Protein AF-A0A7S2KIL5-F1 (afdb_monomer_lite)

pLDDT: mean 72.53, std 21.35, range [22.52, 96.12]

Structure (mmCIF, N/CA/C/O backbone):
data_AF-A0A7S2KIL5-F1
#
_entry.id   AF-A0A7S2KIL5-F1
#
loop_
_atom_site.group_PDB
_atom_site.id
_atom_site.type_symbol
_atom_site.label_atom_id
_atom_site.label_alt_id
_atom_site.label_comp_id
_atom_site.label_asym_id
_atom_site.label_entity_id
_atom_site.label_seq_id
_atom_site.pdbx_PDB_ins_code
_atom_site.Cartn_x
_atom_site.Cartn_y
_atom_site.Cartn_z
_atom_site.occupancy
_atom_site.B_iso_or_equiv
_atom_site.auth_seq_id
_atom_site.auth_comp_id
_atom_site.auth_asym_id
_atom_site.auth_atom_id
_atom_site.pdbx_PDB_model_num
ATOM 1 N N . GLY A 1 1 ? -21.775 -16.750 3.863 1.00 77.31 1 GLY A N 1
ATOM 2 C CA . GLY A 1 1 ? -21.151 -15.428 3.680 1.00 77.31 1 GLY A CA 1
ATOM 3 C C . GLY A 1 1 ? -19.777 -15.649 3.108 1.00 77.31 1 GLY A C 1
ATOM 4 O O . GLY A 1 1 ? -19.214 -16.708 3.345 1.00 77.31 1 GLY A O 1
ATOM 5 N N . GLU A 1 2 ? -19.259 -14.685 2.367 1.00 80.88 2 GLU A N 1
ATOM 6 C CA . GLU A 1 2 ? -17.944 -14.742 1.724 1.00 80.88 2 GLU A CA 1
ATOM 7 C C . GLU A 1 2 ? -17.084 -13.581 2.212 1.00 80.88 2 GLU A C 1
ATOM 9 O O . GLU A 1 2 ? -17.612 -12.540 2.608 1.00 80.88 2 GLU A O 1
ATOM 14 N N . LEU A 1 3 ? -15.767 -13.762 2.200 1.00 81.12 3 LEU A N 1
ATOM 15 C CA . LEU A 1 3 ? -14.812 -12.762 2.651 1.00 81.12 3 LEU A CA 1
ATOM 16 C C . LEU A 1 3 ? -13.650 -12.741 1.657 1.00 81.12 3 LEU A C 1
ATOM 18 O O . LEU A 1 3 ? -12.989 -13.750 1.435 1.00 81.12 3 LEU A O 1
ATOM 22 N N . THR A 1 4 ? -13.449 -11.596 1.011 1.00 78.75 4 THR A N 1
ATOM 23 C CA . THR A 1 4 ? -12.319 -11.364 0.110 1.00 78.75 4 THR A CA 1
ATOM 24 C C . THR A 1 4 ? -11.226 -10.677 0.905 1.00 78.75 4 THR A C 1
ATOM 26 O O . THR A 1 4 ? -11.399 -9.538 1.346 1.00 78.75 4 THR A O 1
ATOM 29 N N . VAL A 1 5 ? -10.109 -11.375 1.085 1.00 72.06 5 VAL A N 1
ATOM 30 C CA . VAL A 1 5 ? -8.919 -10.854 1.756 1.00 72.06 5 VAL A CA 1
ATOM 31 C C . VAL A 1 5 ? -7.848 -10.566 0.718 1.00 72.06 5 VAL A C 1
ATOM 33 O O . VAL A 1 5 ? -7.631 -11.355 -0.200 1.00 72.06 5 VAL A O 1
ATOM 36 N N . CYS A 1 6 ? -7.138 -9.459 0.889 1.00 67.75 6 CYS A N 1
ATOM 37 C CA . CYS A 1 6 ? -5.868 -9.244 0.227 1.00 67.75 6 CYS A CA 1
ATOM 38 C C . CYS A 1 6 ? -4.772 -9.029 1.272 1.00 67.75 6 CYS A C 1
ATOM 40 O O . CYS A 1 6 ? -4.729 -7.991 1.934 1.00 67.75 6 CYS A O 1
ATOM 42 N N . ASN A 1 7 ? -3.884 -10.018 1.407 1.00 72.25 7 ASN A N 1
ATOM 43 C CA . ASN A 1 7 ? -2.927 -10.140 2.509 1.00 72.25 7 ASN A CA 1
ATOM 44 C C . ASN A 1 7 ? -3.640 -10.165 3.869 1.00 72.25 7 ASN A C 1
ATOM 46 O O . ASN A 1 7 ? -4.258 -11.164 4.208 1.00 72.25 7 ASN A O 1
ATOM 50 N N . GLU A 1 8 ? -3.596 -9.061 4.610 1.00 74.62 8 GLU A N 1
ATOM 51 C CA . GLU A 1 8 ? -4.269 -8.907 5.903 1.00 74.62 8 GLU A CA 1
ATOM 52 C C . GLU A 1 8 ? -5.475 -7.960 5.821 1.00 74.62 8 GLU A C 1
ATOM 54 O O . GLU A 1 8 ? -6.121 -7.691 6.825 1.00 74.62 8 GLU A O 1
ATOM 59 N N . ALA A 1 9 ? -5.789 -7.412 4.644 1.00 72.06 9 ALA A N 1
ATOM 60 C CA . ALA A 1 9 ? -6.879 -6.456 4.471 1.00 72.06 9 ALA A CA 1
ATOM 61 C C . ALA A 1 9 ? -8.155 -7.154 4.001 1.00 72.06 9 ALA A C 1
ATOM 63 O O . ALA A 1 9 ? -8.153 -7.844 2.979 1.00 72.06 9 ALA A O 1
ATOM 64 N N . ILE A 1 10 ? -9.268 -6.915 4.690 1.00 75.00 10 ILE A N 1
ATOM 65 C CA . ILE A 1 10 ? -10.577 -7.423 4.274 1.00 75.00 10 ILE A CA 1
ATOM 66 C C . ILE A 1 10 ? -11.177 -6.437 3.277 1.00 75.00 10 ILE A C 1
ATOM 68 O O . ILE A 1 10 ? -11.685 -5.380 3.645 1.00 75.00 10 ILE A O 1
ATOM 72 N N . VAL A 1 11 ? -11.107 -6.774 1.992 1.00 76.44 11 VAL A N 1
ATOM 73 C CA . VAL A 1 11 ? -11.509 -5.876 0.899 1.00 76.44 11 VAL A CA 1
ATOM 74 C C . VAL A 1 11 ? -13.023 -5.884 0.693 1.00 76.44 11 VAL A C 1
ATOM 76 O O . VAL A 1 11 ? -13.610 -4.873 0.315 1.00 76.44 11 VAL A O 1
ATOM 79 N N . GLN A 1 12 ? -13.662 -7.025 0.954 1.00 75.56 12 GLN A N 1
ATOM 80 C CA . GLN A 1 12 ? -15.104 -7.201 0.821 1.00 75.56 12 GLN A CA 1
ATOM 81 C C . GLN A 1 12 ? -15.583 -8.339 1.724 1.00 75.56 12 GLN A C 1
ATOM 83 O O . GLN A 1 12 ? -14.891 -9.341 1.890 1.00 75.56 1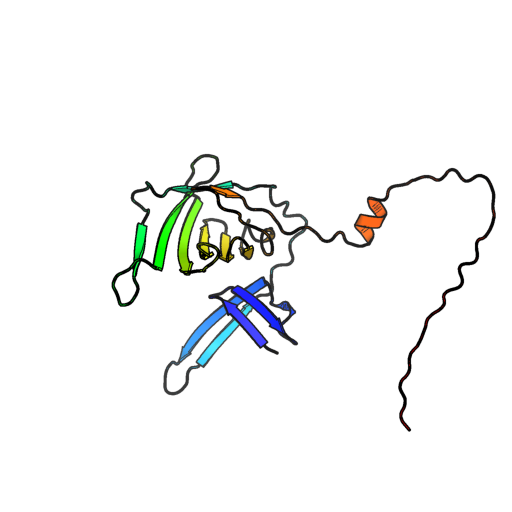2 GLN A O 1
ATOM 88 N N . GLY A 1 13 ? -16.793 -8.209 2.267 1.00 74.06 13 GLY A N 1
ATOM 89 C CA . GLY A 1 13 ? -17.489 -9.276 2.980 1.00 74.06 13 GLY A CA 1
ATOM 90 C C . GLY A 1 13 ? -18.962 -9.335 2.580 1.00 74.06 13 GLY A C 1
ATOM 91 O O . GLY A 1 13 ? -19.563 -8.306 2.273 1.00 74.06 13 GLY A O 1
ATOM 92 N N . THR A 1 14 ? -19.559 -10.525 2.583 1.00 77.00 14 THR A N 1
ATOM 93 C CA . THR A 1 14 ? -20.991 -10.736 2.318 1.00 77.00 14 THR A CA 1
ATOM 94 C C . THR A 1 14 ? -21.663 -11.499 3.461 1.00 77.00 14 THR A C 1
ATOM 96 O O . THR A 1 14 ? -21.043 -12.298 4.173 1.00 77.00 14 THR A O 1
ATOM 99 N N . GLY A 1 15 ? -22.962 -11.256 3.659 1.00 87.94 15 GLY A N 1
ATOM 100 C CA . GLY A 1 15 ? -23.727 -11.843 4.761 1.00 87.94 15 GLY A CA 1
ATOM 101 C C . GLY A 1 15 ? -23.141 -11.464 6.123 1.00 87.94 15 GLY A C 1
ATOM 102 O O . GLY A 1 15 ? -22.907 -10.291 6.396 1.00 87.94 15 GLY A O 1
ATOM 103 N N . VAL A 1 16 ? -22.855 -12.463 6.962 1.00 83.25 16 VAL A N 1
ATOM 104 C CA . VAL A 1 16 ? -22.293 -12.264 8.314 1.00 83.25 16 VAL A CA 1
ATOM 105 C C . VAL A 1 16 ? -20.930 -11.564 8.327 1.00 83.25 16 VAL A C 1
ATOM 107 O O . VAL A 1 16 ? -20.539 -11.012 9.352 1.00 83.25 16 VAL A O 1
ATOM 110 N N . TYR A 1 17 ? -20.212 -11.555 7.199 1.00 81.88 17 TYR A N 1
ATOM 111 C CA . TYR A 1 17 ? -18.885 -10.951 7.105 1.00 81.88 17 TYR A CA 1
ATOM 112 C C . TYR A 1 17 ? -18.892 -9.486 6.665 1.00 81.88 17 TYR A C 1
ATOM 114 O O . TYR A 1 17 ? -17.838 -8.858 6.615 1.00 81.88 17 TYR A O 1
ATOM 122 N N . LEU A 1 18 ? -20.065 -8.923 6.362 1.00 74.69 18 LEU A N 1
ATOM 123 C CA . LEU A 1 18 ? -20.189 -7.571 5.814 1.00 74.69 18 LEU A CA 1
ATOM 124 C C . LEU A 1 18 ? -19.609 -6.494 6.750 1.00 74.69 18 LEU A C 1
ATOM 126 O O . LEU A 1 18 ? -19.021 -5.526 6.278 1.00 74.69 18 LEU A O 1
ATOM 130 N N . ARG A 1 19 ? -19.695 -6.707 8.070 1.00 75.31 19 ARG A N 1
ATOM 131 C CA . ARG A 1 19 ? -19.150 -5.804 9.103 1.00 75.31 19 ARG A CA 1
ATOM 132 C C . ARG A 1 19 ? -17.622 -5.716 9.136 1.00 75.31 19 ARG A C 1
ATOM 134 O O . ARG A 1 19 ? -17.077 -4.751 9.651 1.00 75.31 19 ARG A O 1
ATOM 141 N N . TYR A 1 20 ? -16.931 -6.707 8.578 1.00 78.50 20 TYR A N 1
ATOM 142 C CA . TYR A 1 20 ? -15.471 -6.746 8.586 1.00 78.50 20 TYR A CA 1
ATOM 143 C C . TYR A 1 20 ? -14.846 -6.072 7.361 1.00 78.50 20 TYR A C 1
ATOM 145 O O . TYR A 1 20 ? -13.627 -5.954 7.298 1.00 78.50 20 TYR A O 1
ATOM 153 N N . ALA A 1 21 ? -15.644 -5.626 6.383 1.00 75.25 21 ALA A N 1
ATOM 154 C CA . ALA A 1 21 ? -15.126 -4.913 5.219 1.00 75.25 21 ALA A CA 1
ATOM 155 C C . ALA A 1 21 ? -14.358 -3.644 5.644 1.00 75.25 21 ALA A C 1
ATOM 157 O O . ALA A 1 21 ? -14.869 -2.811 6.392 1.00 75.25 21 ALA A O 1
ATOM 158 N N . GLY A 1 22 ? -13.121 -3.500 5.164 1.00 69.25 22 GLY A N 1
ATOM 159 C CA . GLY A 1 22 ? -12.183 -2.446 5.563 1.00 69.25 22 GLY A CA 1
ATOM 160 C C . GLY A 1 22 ? -11.441 -2.706 6.881 1.00 69.25 22 GLY A C 1
ATOM 161 O O . GLY A 1 22 ? -10.630 -1.871 7.277 1.00 69.25 22 GLY A O 1
ATOM 162 N N . GLY A 1 23 ? -11.722 -3.823 7.553 1.00 76.00 23 GLY A N 1
ATOM 163 C CA . GLY A 1 23 ? -11.001 -4.304 8.728 1.00 76.00 23 GLY A CA 1
ATOM 164 C C . GLY A 1 23 ? -9.795 -5.174 8.370 1.00 76.00 23 GLY A C 1
ATOM 165 O O . GLY A 1 23 ? -9.328 -5.179 7.224 1.00 76.00 23 GLY A O 1
ATOM 166 N N . SER A 1 24 ? -9.309 -5.933 9.354 1.00 78.56 24 SER A N 1
ATOM 167 C CA . SER A 1 24 ? -8.122 -6.776 9.212 1.00 78.56 24 SER A CA 1
ATOM 168 C C . SER A 1 24 ? -8.425 -8.267 9.379 1.00 78.56 24 SER A C 1
ATOM 170 O O . SER A 1 24 ? -9.321 -8.684 10.115 1.00 78.56 24 SER A O 1
ATOM 172 N N . PHE A 1 25 ? -7.661 -9.071 8.654 1.00 85.31 25 PHE A N 1
ATOM 173 C CA . PHE A 1 25 ? -7.637 -10.522 8.681 1.00 85.31 25 PHE A CA 1
ATOM 174 C C . PHE A 1 25 ? -6.244 -10.952 9.125 1.00 85.31 25 PHE A C 1
ATOM 176 O O . PHE A 1 25 ? -5.250 -10.558 8.516 1.00 85.31 25 PHE A O 1
ATOM 183 N N . ARG A 1 26 ? -6.165 -11.780 10.164 1.00 78.81 26 ARG A N 1
ATOM 184 C CA . ARG A 1 26 ? -4.921 -12.431 10.569 1.00 78.81 26 ARG A CA 1
ATOM 185 C C . ARG A 1 26 ? -5.134 -13.931 10.611 1.00 78.81 26 ARG A C 1
ATOM 187 O O . ARG A 1 26 ? -6.074 -14.408 11.243 1.00 78.81 26 ARG A O 1
ATOM 194 N N . GLU A 1 27 ? -4.227 -14.651 9.973 1.00 81.50 27 GLU A N 1
ATOM 195 C CA . GLU A 1 27 ? -4.190 -16.105 9.979 1.00 81.50 27 GLU A CA 1
ATOM 196 C C . GLU A 1 27 ? -2.977 -16.582 10.776 1.00 81.50 27 GLU A C 1
ATOM 198 O O . GLU A 1 27 ? -1.852 -16.143 10.538 1.00 81.50 27 GLU A O 1
ATOM 203 N N . ASN A 1 28 ? -3.211 -17.482 11.726 1.00 79.50 28 ASN A N 1
ATOM 204 C CA . 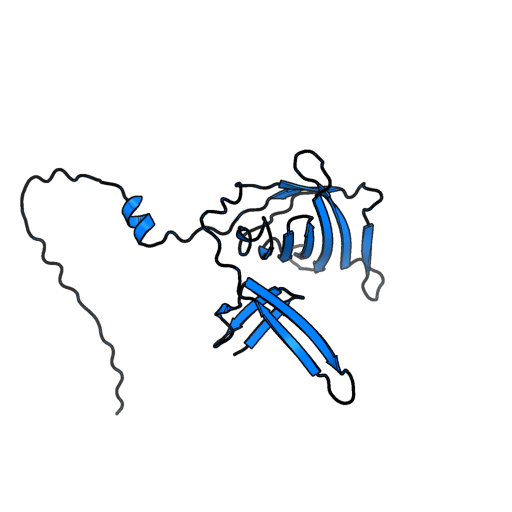ASN A 1 28 ? -2.164 -18.171 12.464 1.00 79.50 28 ASN A CA 1
ATOM 205 C C . ASN A 1 28 ? -2.257 -19.673 12.182 1.00 79.50 28 ASN A C 1
ATOM 207 O O . ASN A 1 28 ? -3.158 -20.355 12.671 1.00 79.50 28 ASN A O 1
ATOM 211 N N . VAL A 1 29 ? -1.339 -20.193 11.370 1.00 83.19 29 VAL A N 1
ATOM 212 C CA . VAL A 1 29 ? -1.342 -21.605 10.976 1.00 83.19 29 VAL A CA 1
ATOM 213 C C . VAL A 1 29 ? -0.828 -22.462 12.127 1.00 83.19 29 VAL A C 1
ATOM 215 O O . VAL A 1 29 ? 0.354 -22.453 12.454 1.00 83.19 29 VAL A O 1
ATOM 218 N N . THR A 1 30 ? -1.727 -23.234 12.729 1.00 82.38 30 THR A N 1
ATOM 219 C CA . THR A 1 30 ? -1.419 -24.105 13.872 1.00 82.38 30 THR A CA 1
ATOM 220 C C . THR A 1 30 ? -0.924 -25.490 13.463 1.00 82.38 30 THR A C 1
ATOM 222 O O . THR A 1 30 ? -0.138 -26.082 14.197 1.00 82.38 30 THR A O 1
ATOM 225 N N . HIS A 1 31 ? -1.356 -26.021 12.313 1.00 75.69 31 HIS A N 1
ATOM 226 C CA . HIS A 1 31 ? -0.946 -27.327 11.778 1.00 75.69 31 HIS A CA 1
ATOM 227 C C . HIS A 1 31 ? -0.976 -27.310 10.244 1.00 75.69 31 HIS A C 1
ATOM 229 O O . HIS A 1 31 ? -1.908 -26.782 9.642 1.00 75.69 31 HIS A O 1
ATOM 235 N N . LEU A 1 32 ? 0.026 -27.929 9.613 1.00 78.31 32 LEU A N 1
ATOM 236 C CA . LEU A 1 32 ? 0.143 -28.036 8.149 1.00 78.31 32 LEU A CA 1
ATOM 237 C C . LEU A 1 32 ? -0.140 -29.453 7.621 1.00 78.31 32 LEU A C 1
ATOM 239 O O . LEU A 1 32 ? -0.484 -29.611 6.452 1.00 78.31 32 LEU A O 1
ATOM 243 N N . HIS A 1 33 ? 0.002 -30.489 8.455 1.00 62.25 33 HIS A N 1
ATOM 244 C CA . HIS A 1 33 ? -0.150 -31.887 8.046 1.00 62.25 33 HIS A CA 1
ATOM 245 C C . HIS A 1 33 ? -0.694 -32.758 9.194 1.00 62.25 33 HIS A C 1
ATOM 247 O O . HIS A 1 33 ? -0.297 -32.547 10.339 1.00 62.25 33 HIS A O 1
ATOM 253 N N . PRO A 1 34 ? -1.579 -33.743 8.925 1.00 72.94 34 PRO A N 1
ATOM 254 C CA . PRO A 1 34 ? -2.204 -34.075 7.634 1.00 72.94 34 PRO A CA 1
ATOM 255 C C . PRO A 1 34 ? -3.348 -33.136 7.235 1.00 72.94 34 PRO A C 1
ATOM 257 O O . PRO A 1 34 ? -3.896 -33.260 6.143 1.00 72.94 34 PRO A O 1
ATOM 260 N N . LYS A 1 35 ? -3.721 -32.203 8.112 1.00 74.50 35 LYS A N 1
ATOM 261 C CA . LYS A 1 35 ? -4.770 -31.216 7.870 1.00 74.50 35 LYS A CA 1
ATOM 262 C C . LYS A 1 35 ? -4.206 -29.824 8.091 1.00 74.50 35 LYS A C 1
ATOM 264 O O . LYS A 1 35 ? -3.524 -29.593 9.086 1.00 74.50 35 LYS A O 1
ATOM 269 N N . TYR A 1 36 ? -4.527 -28.923 7.172 1.00 79.94 36 TYR A N 1
ATOM 270 C CA . TYR A 1 36 ? -4.314 -27.500 7.365 1.00 79.94 36 TYR A CA 1
ATOM 271 C C . TYR A 1 36 ? -5.301 -26.999 8.421 1.00 79.94 36 TYR A C 1
ATOM 273 O O . TYR A 1 36 ? -6.515 -27.080 8.219 1.00 79.94 36 TYR A O 1
ATOM 281 N N . VAL A 1 37 ? -4.787 -26.531 9.555 1.00 81.00 37 VAL A N 1
ATOM 282 C CA . VAL A 1 37 ? -5.583 -25.918 10.622 1.00 81.00 37 VAL A CA 1
ATOM 283 C C . VAL A 1 37 ? -4.980 -24.561 10.928 1.00 81.00 37 VAL A C 1
ATOM 285 O O . VAL A 1 37 ? -3.807 -24.468 11.297 1.00 81.00 37 VAL A O 1
ATOM 288 N N . ALA A 1 38 ? -5.789 -23.517 10.809 1.00 77.56 38 ALA A N 1
ATOM 289 C CA . ALA A 1 38 ? -5.396 -22.160 11.135 1.00 77.56 38 ALA A CA 1
ATOM 290 C C . ALA A 1 38 ? -6.447 -21.495 12.023 1.00 77.56 38 ALA A C 1
ATOM 292 O O . ALA A 1 38 ? -7.650 -21.708 11.859 1.00 77.56 38 ALA A O 1
ATOM 293 N N . GLU A 1 39 ? -5.973 -20.685 12.958 1.00 82.38 39 GLU A N 1
ATOM 294 C CA . GLU A 1 39 ? -6.800 -19.761 13.718 1.00 82.38 39 GLU A CA 1
ATOM 295 C C . GLU A 1 39 ? -6.946 -18.476 12.907 1.00 82.38 39 GLU A C 1
ATOM 297 O O . GLU A 1 39 ? -5.955 -17.877 12.482 1.00 82.38 39 GLU A O 1
ATOM 302 N N . ILE A 1 40 ? -8.192 -18.067 12.675 1.00 84.94 40 ILE A N 1
ATOM 303 C CA . ILE A 1 40 ? -8.511 -16.857 11.921 1.00 84.94 40 ILE A CA 1
ATOM 304 C C . ILE A 1 40 ? -9.053 -15.815 12.891 1.00 84.94 40 ILE A C 1
ATOM 306 O O . ILE A 1 40 ? -10.098 -16.016 13.512 1.00 84.94 40 ILE A O 1
ATOM 310 N N . THR A 1 41 ? -8.376 -14.674 12.955 1.00 85.31 41 THR A N 1
ATOM 311 C CA . THR A 1 41 ? -8.844 -13.492 13.678 1.00 85.31 41 THR A CA 1
ATOM 312 C C . THR A 1 41 ? -9.334 -12.462 12.671 1.00 85.31 41 THR A C 1
ATOM 314 O O . THR A 1 41 ? -8.581 -12.026 11.800 1.00 85.31 41 THR A O 1
ATOM 317 N N . LEU A 1 42 ? -10.602 -12.067 12.802 1.00 82.88 42 LEU A N 1
ATOM 318 C CA . LEU A 1 42 ? -11.205 -10.978 12.037 1.00 82.88 42 LEU A CA 1
ATOM 319 C C . LEU A 1 42 ? -11.380 -9.774 12.957 1.00 82.88 42 LEU A C 1
ATOM 321 O O . LEU A 1 42 ? -12.091 -9.861 13.961 1.00 82.88 42 LEU A O 1
ATOM 325 N N . GLN A 1 43 ? -10.767 -8.654 12.603 1.00 81.06 43 GLN A N 1
ATOM 326 C CA . GLN A 1 43 ? -10.958 -7.388 13.293 1.00 81.06 43 GLN A CA 1
ATOM 327 C C . GLN A 1 43 ? -11.847 -6.500 12.431 1.00 81.06 43 GLN A C 1
ATOM 329 O O . GLN A 1 43 ? -11.587 -6.319 11.240 1.00 81.06 43 GLN A O 1
ATOM 334 N N . GLU A 1 44 ? -12.915 -5.956 13.014 1.00 78.88 44 GLU A N 1
ATOM 335 C CA . GLU A 1 44 ? -13.704 -4.928 12.337 1.00 78.88 44 GLU A CA 1
ATOM 336 C C . GLU A 1 44 ? -12.832 -3.698 12.083 1.00 78.88 44 GLU A C 1
ATOM 338 O O . GLU A 1 44 ? -11.860 -3.443 12.801 1.00 78.88 44 GLU A O 1
ATOM 343 N N . LYS A 1 45 ? -13.177 -2.930 11.047 1.00 72.94 45 LYS A N 1
ATOM 344 C CA . LYS A 1 45 ? -12.596 -1.601 10.882 1.00 72.94 45 LYS A CA 1
ATOM 345 C C . LYS A 1 45 ? -12.869 -0.837 12.175 1.00 72.94 45 LYS A C 1
ATOM 347 O O . LYS A 1 45 ? -14.029 -0.754 12.578 1.00 72.94 45 LYS A O 1
ATOM 352 N N . GLU A 1 46 ? -11.833 -0.283 12.804 1.00 63.22 46 GLU A N 1
ATOM 353 C CA . GLU A 1 46 ? -12.063 0.588 13.953 1.00 63.22 46 GLU A CA 1
ATOM 354 C C . GLU A 1 46 ? -13.066 1.674 13.542 1.00 63.22 46 GLU A C 1
ATOM 356 O O . GLU A 1 46 ? -12.918 2.248 12.447 1.00 63.22 46 GLU A O 1
ATOM 361 N N . PRO A 1 47 ? -14.116 1.923 14.351 1.00 54.12 47 PRO A N 1
ATOM 362 C CA . PRO A 1 47 ? -15.013 3.026 14.084 1.00 54.12 47 PRO A CA 1
ATOM 363 C C . PRO A 1 47 ? -14.131 4.247 13.895 1.00 54.12 47 PRO A C 1
ATOM 365 O O . PRO A 1 47 ? -13.281 4.535 14.735 1.00 54.12 47 PRO A O 1
ATOM 368 N N . TYR A 1 48 ? -14.271 4.903 12.745 1.00 50.81 48 TYR A N 1
ATOM 369 C CA . TYR A 1 48 ? -13.567 6.148 12.511 1.00 50.81 48 TYR A CA 1
ATOM 370 C C . TYR A 1 48 ? -13.969 7.080 13.647 1.00 50.81 48 TYR A C 1
ATOM 372 O O . TYR A 1 48 ? -15.117 7.528 13.687 1.00 50.81 48 TYR A O 1
ATOM 380 N N . ASP A 1 49 ? -13.051 7.307 14.584 1.00 49.94 49 ASP A N 1
ATOM 381 C CA . ASP A 1 49 ? -13.261 8.309 15.603 1.00 49.94 49 ASP A CA 1
ATOM 382 C C . ASP A 1 49 ? -13.369 9.634 14.855 1.00 49.94 49 ASP A C 1
ATOM 384 O O . ASP A 1 49 ? -12.411 10.116 14.249 1.00 49.94 49 ASP A O 1
ATOM 388 N N . SER A 1 50 ? -14.570 10.202 14.832 1.00 46.44 50 SER A N 1
ATOM 389 C CA . SER A 1 50 ? -14.830 11.481 14.186 1.00 46.44 50 SER A CA 1
ATOM 390 C C . SER A 1 50 ? -14.001 12.620 14.783 1.00 46.44 50 SER A C 1
ATOM 392 O O . SER A 1 50 ? -13.920 13.669 14.138 1.00 46.44 50 SER A O 1
ATOM 394 N N . HIS A 1 51 ? -13.399 12.405 15.963 1.00 45.09 51 HIS A N 1
ATOM 395 C CA . HIS A 1 51 ? -12.445 13.293 16.625 1.00 45.09 51 HIS A CA 1
ATOM 396 C C . HIS A 1 51 ? -10.997 13.123 16.141 1.00 45.09 51 HIS A C 1
ATOM 398 O O . HIS A 1 51 ? -10.191 14.029 16.348 1.00 45.09 51 HIS A O 1
ATOM 404 N N . LEU A 1 52 ? -10.657 12.032 15.441 1.00 50.44 52 LEU A N 1
ATOM 405 C CA . LEU A 1 52 ? -9.435 11.963 14.639 1.00 50.44 52 LEU A CA 1
ATOM 406 C C . LEU A 1 52 ? -9.655 12.809 13.379 1.00 50.44 52 LEU A C 1
ATOM 408 O O . LEU A 1 52 ? -10.043 12.327 12.304 1.00 50.44 52 LEU A O 1
ATOM 412 N N . GLU A 1 53 ? -9.435 14.114 13.519 1.00 54.53 53 GLU A N 1
ATOM 413 C CA . GLU A 1 53 ? -9.192 14.987 12.378 1.00 54.53 53 GLU A CA 1
ATOM 414 C C . GLU A 1 53 ? -7.949 14.462 11.659 1.00 54.53 53 GLU A C 1
ATOM 416 O O . GLU A 1 53 ? -6.819 14.704 12.076 1.00 54.53 53 GLU A O 1
ATOM 421 N N . ASN A 1 54 ? -8.139 13.705 10.575 1.00 58.78 54 ASN A N 1
ATOM 422 C CA . ASN A 1 54 ? -7.015 13.455 9.685 1.00 58.78 54 ASN A CA 1
ATOM 423 C C . ASN A 1 54 ? -6.642 14.812 9.093 1.00 58.78 54 ASN A C 1
ATOM 425 O O . ASN A 1 54 ? -7.506 15.424 8.450 1.00 58.78 54 ASN A O 1
ATOM 429 N N . PRO A 1 55 ? -5.400 15.287 9.273 1.00 57.94 55 PRO A N 1
ATOM 430 C CA . PRO A 1 55 ? -4.996 16.546 8.681 1.00 57.94 55 PRO A CA 1
ATOM 431 C C . PRO A 1 55 ? -5.193 16.440 7.164 1.00 57.94 55 PRO A C 1
ATOM 433 O O . PRO A 1 55 ? -4.682 15.498 6.551 1.00 57.94 55 PRO A O 1
ATOM 436 N N . PRO A 1 56 ? -5.972 17.333 6.532 1.00 58.66 56 PRO A N 1
ATOM 437 C CA . PRO A 1 56 ? -6.202 17.254 5.100 1.00 58.66 56 PRO A CA 1
ATOM 438 C C . PRO A 1 56 ? -4.868 17.319 4.348 1.00 58.66 56 PRO A C 1
ATOM 440 O O . PRO A 1 56 ? -4.072 18.233 4.545 1.00 58.66 56 PRO A O 1
ATOM 443 N N . GLY A 1 57 ? -4.641 16.349 3.457 1.00 63.22 57 GLY A N 1
ATOM 444 C CA . GLY A 1 57 ? -3.532 16.392 2.509 1.00 63.22 57 GLY A CA 1
ATOM 445 C C . GLY A 1 57 ? -2.164 16.050 3.095 1.00 63.22 57 GLY A C 1
ATOM 446 O O . GLY A 1 57 ? -1.185 16.707 2.744 1.00 63.22 57 GLY A O 1
ATOM 447 N N . VAL A 1 58 ? -2.060 15.005 3.926 1.00 84.81 58 VAL A N 1
ATOM 448 C CA . VAL A 1 58 ? -0.748 14.422 4.259 1.00 84.81 58 VAL A CA 1
ATOM 449 C C . VAL A 1 58 ? -0.015 14.068 2.967 1.00 84.81 58 VAL A C 1
ATOM 451 O O . VAL A 1 58 ? -0.547 13.378 2.093 1.00 84.81 58 VAL A O 1
ATOM 454 N N . ILE A 1 59 ? 1.214 14.568 2.844 1.00 90.69 59 ILE A N 1
ATOM 455 C CA . ILE A 1 59 ? 2.091 14.286 1.712 1.00 90.69 59 ILE A CA 1
ATOM 456 C C . ILE A 1 59 ? 3.214 13.382 2.200 1.00 90.69 59 ILE A C 1
ATOM 458 O O . ILE A 1 59 ? 3.939 13.738 3.126 1.00 90.69 59 ILE A O 1
ATOM 462 N N . LEU A 1 60 ? 3.353 12.240 1.538 1.00 92.44 60 LEU A N 1
ATOM 463 C CA . LEU A 1 60 ? 4.451 11.305 1.718 1.00 92.44 60 LEU A CA 1
ATOM 464 C C . LEU A 1 60 ? 5.393 11.406 0.519 1.00 92.44 60 LEU A C 1
ATOM 466 O O . LEU A 1 60 ? 4.937 11.472 -0.627 1.00 92.44 60 LEU A O 1
ATOM 470 N N . PHE A 1 61 ? 6.694 11.397 0.781 1.00 94.50 61 PHE A N 1
ATOM 471 C CA . PHE A 1 61 ? 7.735 11.390 -0.240 1.00 94.50 61 PHE A CA 1
ATOM 472 C C . PHE A 1 61 ? 8.415 10.026 -0.270 1.00 94.50 61 PHE A C 1
ATOM 474 O O . PHE A 1 61 ? 8.687 9.441 0.773 1.00 94.50 61 PHE A O 1
ATOM 481 N N . PHE A 1 62 ? 8.677 9.511 -1.465 1.00 92.62 62 PHE A N 1
ATOM 482 C CA . PHE A 1 62 ? 9.423 8.282 -1.686 1.00 92.62 62 PHE A CA 1
ATOM 483 C C . PHE A 1 62 ? 10.800 8.637 -2.216 1.00 92.62 62 PHE A C 1
ATOM 485 O O . PHE A 1 62 ? 10.901 9.340 -3.218 1.00 92.62 62 PHE A O 1
ATOM 492 N N . ASN A 1 63 ? 11.856 8.148 -1.580 1.00 88.31 63 ASN A N 1
ATOM 493 C CA . ASN A 1 63 ? 13.219 8.481 -1.979 1.00 88.31 63 ASN A CA 1
ATOM 494 C C . ASN A 1 63 ? 13.863 7.318 -2.759 1.00 88.31 63 ASN A C 1
ATOM 496 O O . ASN A 1 63 ? 14.485 6.453 -2.138 1.00 88.31 63 ASN A O 1
ATOM 500 N N . PRO A 1 64 ? 13.736 7.262 -4.103 1.00 86.31 64 PRO A N 1
ATOM 501 C CA . PRO A 1 64 ? 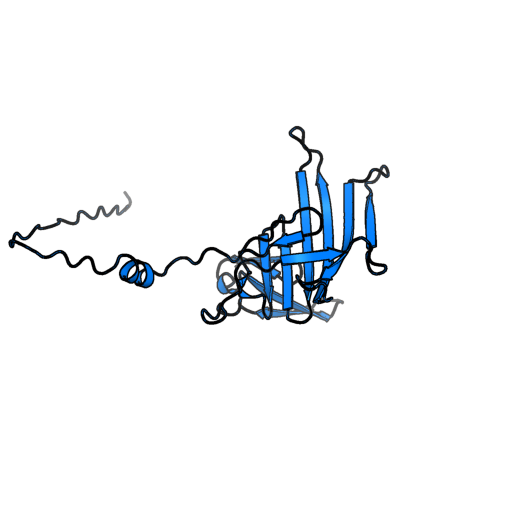14.338 6.197 -4.912 1.00 86.31 64 PRO A CA 1
ATOM 502 C C . PRO A 1 64 ? 15.870 6.283 -4.976 1.00 86.31 64 PRO A C 1
ATOM 504 O O . PRO A 1 64 ? 16.517 5.324 -5.376 1.00 86.31 64 PRO A O 1
ATOM 507 N N . ASN A 1 65 ? 16.458 7.418 -4.579 1.00 89.12 65 ASN A N 1
ATOM 508 C CA . ASN A 1 65 ? 17.907 7.635 -4.594 1.00 89.12 65 ASN A CA 1
ATOM 509 C C . ASN A 1 65 ? 18.581 7.243 -3.271 1.00 89.12 65 ASN A C 1
ATOM 511 O O . ASN A 1 65 ? 19.799 7.359 -3.142 1.00 89.12 65 ASN A O 1
ATOM 515 N N . SER A 1 66 ? 17.805 6.821 -2.272 1.00 90.62 66 SER A N 1
ATOM 516 C CA . SER A 1 66 ? 18.355 6.346 -1.009 1.00 90.62 66 SER A CA 1
ATOM 517 C C . SER A 1 66 ? 19.140 5.050 -1.205 1.00 90.62 66 SER A C 1
ATOM 519 O O . SER A 1 66 ? 18.785 4.206 -2.023 1.00 90.62 66 SER A O 1
ATOM 521 N N . THR A 1 67 ? 20.168 4.834 -0.388 1.00 91.56 67 THR A N 1
ATOM 522 C CA . THR A 1 67 ? 20.891 3.555 -0.329 1.00 91.56 67 THR A CA 1
ATOM 523 C C . THR A 1 67 ? 20.018 2.398 0.170 1.00 91.56 67 THR A C 1
ATOM 525 O O . THR A 1 67 ? 20.348 1.238 -0.060 1.00 91.56 67 THR A O 1
ATOM 528 N N . GLU A 1 68 ? 18.893 2.697 0.825 1.00 89.00 68 GLU A N 1
ATOM 529 C CA . GLU A 1 68 ? 17.880 1.722 1.249 1.00 89.00 68 GLU A CA 1
ATOM 530 C C . GLU A 1 68 ? 16.847 1.410 0.150 1.00 89.00 68 GLU A C 1
ATOM 532 O O . GLU A 1 68 ? 15.998 0.525 0.325 1.00 89.00 68 GLU A O 1
ATOM 537 N N . ALA A 1 69 ? 16.878 2.154 -0.961 1.00 93.12 69 ALA A N 1
ATOM 538 C CA . ALA A 1 69 ? 15.971 1.956 -2.075 1.00 93.12 69 ALA A CA 1
ATOM 539 C C . ALA A 1 69 ? 16.376 0.731 -2.905 1.00 93.12 69 ALA A C 1
ATOM 541 O O . ALA A 1 69 ? 17.550 0.489 -3.187 1.00 93.12 69 ALA A O 1
ATOM 542 N N . MET A 1 70 ? 15.384 -0.044 -3.335 1.00 93.81 70 MET A N 1
ATOM 543 C CA . MET A 1 70 ? 15.575 -1.156 -4.257 1.00 93.81 70 MET A CA 1
ATOM 544 C C . MET A 1 70 ? 14.515 -1.111 -5.349 1.00 93.81 70 MET A C 1
ATOM 546 O O . MET A 1 70 ? 13.323 -1.213 -5.070 1.00 93.81 70 MET A O 1
ATOM 550 N N . GLU A 1 71 ? 14.967 -1.114 -6.599 1.00 92.75 71 GLU A N 1
ATOM 551 C CA . GLU A 1 71 ? 14.123 -1.358 -7.764 1.00 92.75 71 GLU A CA 1
ATOM 552 C C . GLU A 1 71 ? 14.621 -2.602 -8.506 1.00 92.75 71 GLU A C 1
ATOM 554 O O . GLU A 1 71 ? 15.814 -2.752 -8.792 1.00 92.75 71 GLU A O 1
ATOM 559 N N . LYS A 1 72 ? 13.715 -3.540 -8.794 1.00 93.44 72 LYS A N 1
ATOM 560 C CA . LYS A 1 72 ? 14.020 -4.744 -9.575 1.00 93.44 72 LYS A CA 1
ATOM 561 C C . LYS A 1 72 ? 12.972 -4.951 -10.666 1.00 93.44 72 LYS A C 1
ATOM 563 O O . LYS A 1 72 ? 11.780 -4.915 -10.354 1.00 93.44 72 LYS A O 1
ATOM 568 N N . PRO A 1 73 ? 13.380 -5.205 -11.922 1.00 93.44 73 PRO A N 1
ATOM 569 C CA . PRO A 1 73 ? 12.438 -5.523 -12.982 1.00 93.44 73 PRO A CA 1
ATOM 570 C C . PRO A 1 73 ? 11.754 -6.861 -12.716 1.00 93.44 73 PRO A C 1
ATOM 572 O O . PRO A 1 73 ? 12.362 -7.810 -12.221 1.00 93.44 73 PRO A O 1
ATOM 575 N N . ILE A 1 74 ? 10.478 -6.924 -13.077 1.00 89.88 74 ILE A N 1
ATOM 576 C CA . ILE A 1 74 ? 9.714 -8.161 -13.180 1.00 89.88 74 ILE A CA 1
ATOM 577 C C . ILE A 1 74 ? 9.727 -8.539 -14.655 1.00 89.88 74 ILE A C 1
ATOM 579 O O . ILE A 1 74 ? 9.275 -7.758 -15.495 1.00 89.88 74 ILE A O 1
ATOM 583 N N . LEU A 1 75 ? 10.274 -9.710 -14.969 1.00 90.31 75 LEU A N 1
ATOM 584 C CA . LEU A 1 75 ? 10.446 -10.184 -16.339 1.00 90.31 75 LEU A CA 1
ATOM 585 C C . LEU A 1 75 ? 9.393 -11.243 -16.677 1.00 90.31 75 LEU A C 1
ATOM 587 O O . LEU A 1 75 ? 8.986 -12.018 -15.812 1.00 90.31 75 LEU A O 1
ATOM 591 N N . ASN A 1 76 ? 8.958 -11.287 -17.934 1.00 87.31 76 ASN A N 1
ATOM 592 C CA . ASN A 1 76 ? 8.175 -12.404 -18.460 1.00 87.31 76 ASN A CA 1
ATOM 593 C C . ASN A 1 76 ? 9.089 -13.568 -18.900 1.00 87.31 76 ASN A C 1
ATOM 595 O O . ASN A 1 76 ? 10.316 -13.484 -18.833 1.00 87.31 76 ASN A O 1
ATOM 599 N N . GLY A 1 77 ? 8.488 -14.645 -19.418 1.00 88.38 77 GLY A N 1
ATOM 600 C CA . GLY A 1 77 ? 9.226 -15.818 -19.906 1.00 88.38 77 GLY A CA 1
ATOM 601 C C . GLY A 1 77 ? 10.162 -15.557 -21.096 1.00 88.38 77 GLY A C 1
ATOM 602 O O . GLY A 1 77 ? 11.042 -16.371 -21.348 1.00 88.38 77 GLY A O 1
ATOM 603 N N . SER A 1 78 ? 10.017 -14.431 -21.804 1.00 91.31 78 SER A N 1
ATOM 604 C CA . SER A 1 78 ? 10.928 -14.013 -22.880 1.00 91.31 78 SER A CA 1
ATOM 605 C C . SER A 1 78 ? 12.011 -13.035 -22.406 1.00 91.31 78 SER A C 1
ATOM 607 O O . SER A 1 78 ? 12.736 -12.489 -23.232 1.00 91.31 78 SER A O 1
ATOM 609 N N . GLY A 1 79 ? 12.093 -12.752 -21.101 1.00 89.56 79 GLY A N 1
ATOM 610 C CA . GLY A 1 79 ? 13.033 -11.786 -20.527 1.00 89.56 79 GLY A CA 1
ATOM 611 C C . GLY A 1 79 ? 12.638 -10.314 -20.703 1.00 89.56 79 GLY A C 1
ATOM 612 O O . GLY A 1 79 ? 13.414 -9.435 -20.342 1.00 89.56 79 GLY A O 1
ATOM 613 N N . ALA A 1 80 ? 11.447 -10.017 -21.229 1.00 88.62 80 ALA A N 1
ATOM 614 C CA . ALA A 1 80 ? 10.960 -8.648 -21.364 1.00 88.62 80 ALA A CA 1
ATOM 615 C C . ALA A 1 80 ? 10.387 -8.130 -20.035 1.00 88.62 80 ALA A C 1
ATOM 617 O O . ALA A 1 80 ? 9.694 -8.858 -19.320 1.00 88.62 80 ALA A O 1
ATOM 618 N N . THR A 1 81 ? 10.636 -6.857 -19.722 1.00 89.00 81 THR A N 1
ATOM 619 C CA . THR A 1 81 ? 10.113 -6.209 -18.512 1.00 89.00 81 THR A CA 1
ATOM 620 C C . THR A 1 81 ? 8.602 -6.015 -18.604 1.00 89.00 81 THR A C 1
ATOM 622 O O . THR A 1 81 ? 8.110 -5.289 -19.464 1.00 89.00 81 THR A O 1
ATOM 625 N N . ILE A 1 82 ? 7.876 -6.620 -17.667 1.00 88.44 82 ILE A N 1
ATOM 626 C CA . ILE A 1 82 ? 6.418 -6.495 -17.503 1.00 88.44 82 ILE A CA 1
ATOM 627 C C . ILE A 1 82 ? 6.032 -5.734 -16.231 1.00 88.44 82 ILE A C 1
ATOM 629 O O . ILE A 1 82 ? 4.852 -5.557 -15.935 1.00 88.44 82 ILE A O 1
ATOM 633 N N . GLY A 1 83 ? 7.015 -5.276 -15.459 1.00 90.19 83 GLY A N 1
ATOM 634 C CA . GLY A 1 83 ? 6.766 -4.509 -14.251 1.00 90.19 83 GLY A CA 1
ATOM 635 C C . GLY A 1 83 ? 8.013 -4.234 -13.427 1.00 90.19 83 GLY A C 1
ATOM 636 O O . GLY A 1 83 ? 9.134 -4.531 -13.841 1.00 90.19 83 GLY A O 1
ATOM 637 N N . LEU A 1 84 ? 7.796 -3.679 -12.240 1.00 90.19 84 LEU A N 1
ATOM 638 C CA . LEU A 1 84 ? 8.819 -3.352 -11.255 1.00 90.19 84 LEU A CA 1
ATOM 639 C C . LEU A 1 84 ? 8.371 -3.795 -9.862 1.00 90.19 84 LEU A C 1
ATOM 641 O O . LEU A 1 84 ? 7.223 -3.581 -9.468 1.00 90.19 84 LEU A O 1
ATOM 645 N N . ARG A 1 85 ? 9.307 -4.369 -9.107 1.00 91.88 85 ARG A N 1
ATOM 646 C CA . ARG A 1 85 ? 9.239 -4.492 -7.652 1.00 91.88 85 ARG A CA 1
ATOM 647 C C . ARG A 1 85 ? 10.055 -3.357 -7.049 1.00 91.88 85 ARG A C 1
ATOM 649 O O . ARG A 1 85 ? 11.226 -3.201 -7.394 1.00 91.88 85 ARG A O 1
ATOM 656 N N . LEU A 1 86 ? 9.441 -2.605 -6.148 1.00 91.88 86 LEU A N 1
ATOM 657 C CA . LEU A 1 86 ? 9.992 -1.394 -5.557 1.00 91.88 86 LEU A CA 1
ATOM 658 C C . LEU A 1 86 ? 10.007 -1.533 -4.034 1.00 91.88 86 LEU A C 1
ATOM 660 O O . LEU A 1 86 ? 9.039 -2.009 -3.439 1.00 91.88 86 LEU A O 1
ATOM 664 N N . GLN A 1 87 ? 11.080 -1.067 -3.411 1.00 94.75 87 GLN A N 1
ATOM 665 C CA . GLN A 1 87 ? 11.147 -0.777 -1.988 1.00 94.75 87 GLN A CA 1
ATOM 666 C C . GLN A 1 87 ? 11.750 0.607 -1.831 1.00 94.75 87 GLN A C 1
ATOM 668 O O . GLN A 1 87 ? 12.925 0.764 -2.140 1.00 94.75 87 GLN A O 1
ATOM 673 N N . HIS A 1 88 ? 10.990 1.586 -1.344 1.00 94.50 88 HIS A N 1
ATOM 674 C CA . HIS A 1 88 ? 11.505 2.940 -1.131 1.00 94.50 88 HIS A CA 1
ATOM 675 C C . HIS A 1 88 ? 11.310 3.393 0.308 1.00 94.50 88 HIS A C 1
ATOM 677 O O . HIS A 1 88 ? 10.254 3.147 0.904 1.00 94.50 88 HIS A O 1
ATOM 683 N N . PRO A 1 89 ? 12.284 4.132 0.850 1.00 96.06 89 PRO A N 1
ATOM 684 C CA . PRO A 1 89 ? 12.060 4.969 2.002 1.00 96.06 89 PRO A CA 1
ATOM 685 C C . PRO A 1 89 ? 10.891 5.931 1.828 1.00 96.06 89 PRO A C 1
ATOM 687 O O . PRO A 1 89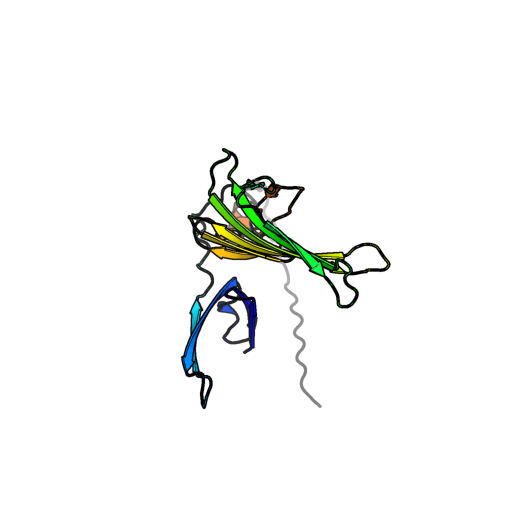 ? 10.757 6.547 0.774 1.00 96.06 89 PRO A O 1
ATOM 690 N N . ILE A 1 90 ? 10.072 6.062 2.869 1.00 95.44 90 ILE A N 1
ATOM 691 C CA . ILE A 1 90 ? 9.029 7.070 3.021 1.00 95.44 90 ILE A CA 1
ATOM 692 C C . ILE A 1 90 ? 9.558 8.165 3.947 1.00 95.44 90 ILE A C 1
ATOM 694 O O . ILE A 1 90 ? 10.030 7.878 5.056 1.00 95.44 90 ILE A O 1
ATOM 698 N N . GLU A 1 91 ? 9.431 9.402 3.495 1.00 94.50 91 GLU A N 1
ATOM 699 C CA . GLU A 1 91 ? 9.764 10.628 4.210 1.00 94.50 91 GLU A CA 1
ATOM 700 C C . GLU A 1 91 ? 8.507 11.506 4.353 1.00 94.50 91 GLU A C 1
ATOM 702 O O . GLU A 1 91 ? 7.603 11.468 3.507 1.00 94.50 91 GLU A O 1
ATOM 707 N N . ASN A 1 92 ? 8.419 12.274 5.440 1.00 90.12 92 ASN A N 1
ATOM 708 C CA . ASN A 1 92 ? 7.381 13.295 5.607 1.00 90.12 92 ASN A CA 1
ATOM 709 C C . ASN A 1 92 ? 7.770 14.609 4.890 1.00 90.12 92 ASN A C 1
ATOM 711 O O . ASN A 1 92 ? 8.799 14.688 4.221 1.00 90.12 92 ASN A O 1
ATOM 715 N N . GLN A 1 93 ? 6.948 15.655 5.027 1.00 87.81 93 GLN A N 1
ATOM 716 C CA . GLN A 1 93 ? 7.213 16.972 4.425 1.00 87.81 93 GLN A CA 1
ATOM 717 C C . GLN A 1 93 ? 8.489 17.652 4.936 1.00 87.81 93 GLN A C 1
ATOM 719 O O . GLN A 1 93 ? 9.069 18.453 4.208 1.00 87.81 93 GLN A O 1
ATOM 724 N N . ASP A 1 94 ? 8.946 17.292 6.133 1.00 89.81 94 ASP A N 1
ATOM 725 C CA . ASP A 1 94 ? 10.171 17.816 6.739 1.00 89.81 94 ASP A CA 1
ATOM 726 C C . ASP A 1 94 ? 11.421 17.009 6.333 1.00 89.81 94 ASP A C 1
ATOM 728 O O . ASP A 1 94 ? 12.525 17.304 6.787 1.00 89.81 94 ASP A O 1
ATOM 732 N N . GLY A 1 95 ? 11.266 15.968 5.504 1.00 89.62 95 GLY A N 1
ATOM 733 C CA . GLY A 1 95 ? 12.348 15.063 5.101 1.00 89.62 95 GLY A CA 1
ATOM 734 C C . GLY A 1 95 ? 12.705 13.997 6.145 1.00 89.62 95 GLY A C 1
ATOM 735 O O . GLY A 1 95 ? 13.679 13.266 5.977 1.00 89.62 95 GLY A O 1
ATOM 736 N N . ALA A 1 96 ? 11.936 13.871 7.229 1.00 92.19 96 ALA A N 1
ATOM 737 C CA . ALA A 1 96 ? 12.168 12.851 8.245 1.00 92.19 96 ALA A CA 1
ATOM 738 C C . ALA A 1 96 ? 11.697 11.470 7.763 1.00 92.19 96 ALA A C 1
ATOM 740 O O . ALA A 1 96 ? 10.594 11.324 7.233 1.00 92.19 96 ALA A O 1
ATOM 741 N N . ARG A 1 97 ? 12.509 10.433 8.005 1.00 93.38 97 ARG A N 1
ATOM 742 C CA . ARG A 1 97 ? 12.197 9.024 7.707 1.00 93.38 97 ARG A CA 1
ATOM 743 C C . ARG A 1 97 ? 11.009 8.548 8.558 1.00 93.38 97 ARG A C 1
ATOM 745 O O . ARG A 1 97 ? 11.125 8.477 9.779 1.00 93.38 97 ARG A O 1
ATOM 752 N N . VAL A 1 98 ? 9.894 8.167 7.924 1.00 93.12 98 VAL A N 1
ATOM 753 C CA . VAL A 1 98 ? 8.655 7.749 8.625 1.00 93.12 98 VAL A CA 1
ATOM 754 C C . VAL A 1 98 ? 8.211 6.314 8.355 1.00 93.12 98 VAL A C 1
ATOM 756 O O . VAL A 1 98 ? 7.354 5.799 9.072 1.00 93.12 98 VAL A O 1
ATOM 759 N N . GLY A 1 99 ? 8.772 5.637 7.354 1.00 95.00 99 GLY A N 1
ATOM 760 C CA . GLY A 1 99 ? 8.367 4.263 7.046 1.00 95.00 99 GLY A CA 1
ATOM 761 C C . GLY A 1 99 ? 8.923 3.724 5.745 1.00 95.00 99 GLY A C 1
ATOM 762 O O . GLY A 1 99 ? 9.611 4.435 5.040 1.00 95.00 99 GLY A O 1
ATOM 763 N N . THR A 1 100 ? 8.609 2.497 5.363 1.00 96.12 100 THR A N 1
ATOM 764 C CA . THR A 1 100 ? 9.062 1.896 4.101 1.00 96.12 100 THR A CA 1
ATOM 765 C C . THR A 1 100 ? 7.868 1.530 3.233 1.00 96.12 100 THR A C 1
ATOM 767 O O . THR A 1 100 ? 6.887 0.965 3.712 1.00 96.12 100 THR A O 1
ATOM 770 N N . MET A 1 101 ? 7.949 1.848 1.943 1.00 94.69 101 MET A N 1
ATOM 771 C CA . MET A 1 101 ? 7.002 1.382 0.940 1.00 94.69 101 MET A CA 1
ATOM 772 C C . MET A 1 101 ? 7.537 0.101 0.313 1.00 94.69 101 MET A C 1
ATOM 774 O O . MET A 1 101 ? 8.671 0.094 -0.154 1.00 94.69 101 MET A O 1
ATOM 778 N N . LEU A 1 102 ? 6.700 -0.929 0.217 1.00 93.38 102 LEU A N 1
ATOM 779 C CA . LEU A 1 102 ? 6.869 -2.048 -0.707 1.00 93.38 102 LEU A CA 1
ATOM 780 C C . LEU A 1 102 ? 5.821 -1.930 -1.807 1.00 93.38 102 LEU A C 1
ATOM 782 O O . LEU A 1 102 ? 4.642 -1.739 -1.514 1.00 93.38 102 LEU A O 1
ATOM 786 N N . ALA A 1 103 ? 6.219 -2.034 -3.070 1.00 90.38 103 ALA A N 1
ATOM 787 C CA . ALA A 1 103 ? 5.281 -1.923 -4.175 1.00 90.38 103 ALA A CA 1
ATOM 788 C C . ALA A 1 103 ? 5.584 -2.872 -5.331 1.00 90.38 103 ALA A C 1
ATOM 790 O O . ALA A 1 103 ? 6.733 -3.204 -5.622 1.00 90.38 103 ALA A O 1
ATOM 791 N N . TYR A 1 104 ? 4.517 -3.256 -6.022 1.00 89.19 104 TYR A N 1
ATOM 792 C CA . TYR A 1 104 ? 4.556 -3.935 -7.307 1.00 89.19 104 TYR A CA 1
ATOM 793 C C . TYR A 1 104 ? 3.802 -3.079 -8.316 1.00 89.19 104 TYR A C 1
ATOM 795 O O . TYR A 1 104 ? 2.649 -2.716 -8.085 1.00 89.19 104 TYR A O 1
ATOM 803 N N . ALA A 1 105 ? 4.451 -2.759 -9.429 1.00 86.12 105 ALA A N 1
ATOM 804 C CA . ALA A 1 105 ? 3.847 -2.046 -10.542 1.00 86.12 105 ALA A CA 1
ATOM 805 C C . ALA A 1 105 ? 3.928 -2.923 -11.788 1.00 86.12 105 ALA A C 1
ATOM 807 O O . ALA A 1 105 ? 5.018 -3.176 -12.294 1.00 86.12 105 ALA A O 1
ATOM 808 N N . PHE A 1 106 ? 2.786 -3.380 -12.285 1.00 85.06 106 PHE A N 1
ATOM 809 C CA . PHE A 1 106 ? 2.693 -4.173 -13.504 1.00 85.06 106 PHE A CA 1
ATOM 810 C C . PHE A 1 106 ? 2.253 -3.295 -14.666 1.00 85.06 106 PHE A C 1
ATOM 812 O O . PHE A 1 106 ? 1.347 -2.469 -14.529 1.00 85.06 106 PHE A O 1
ATOM 819 N N . VAL A 1 107 ? 2.891 -3.491 -15.814 1.00 79.94 107 VAL A N 1
ATOM 820 C CA . VAL A 1 107 ? 2.519 -2.863 -17.077 1.00 79.94 107 VAL A CA 1
ATOM 821 C C . VAL A 1 107 ? 1.821 -3.918 -17.914 1.00 79.94 107 VAL A C 1
ATOM 823 O O . VAL A 1 107 ? 2.440 -4.882 -18.360 1.00 79.94 107 VAL A O 1
ATOM 826 N N . PHE A 1 108 ? 0.525 -3.730 -18.131 1.00 73.88 108 PHE A N 1
ATOM 827 C CA . PHE A 1 108 ? -0.242 -4.591 -19.014 1.00 73.88 108 PHE A CA 1
ATOM 828 C C . PHE A 1 108 ? -0.285 -3.975 -20.414 1.00 73.88 108 PHE A C 1
ATOM 830 O O . PHE A 1 108 ? -0.585 -2.780 -20.546 1.00 73.88 108 PHE A O 1
ATOM 837 N N . PRO A 1 109 ? 0.012 -4.760 -21.465 1.00 67.50 109 PRO A N 1
ATOM 838 C CA . PRO A 1 109 ? -0.199 -4.310 -22.829 1.00 67.50 109 PRO A CA 1
ATOM 839 C C . PRO A 1 109 ? -1.696 -4.068 -23.029 1.00 67.50 109 PRO A C 1
ATOM 841 O O . PRO A 1 109 ? -2.514 -4.959 -22.810 1.00 67.50 109 PRO A O 1
ATOM 844 N N . ASN A 1 110 ? -2.055 -2.854 -23.428 1.00 63.22 110 ASN A N 1
ATOM 845 C CA . ASN A 1 110 ? -3.418 -2.505 -23.793 1.00 63.22 110 ASN A CA 1
ATOM 846 C C . ASN A 1 110 ? -3.380 -1.742 -25.137 1.00 63.22 110 ASN A C 1
ATOM 848 O O . ASN A 1 110 ? -2.565 -0.827 -25.294 1.00 63.22 110 ASN A O 1
ATOM 852 N N . PRO A 1 111 ? -4.219 -2.123 -26.125 1.00 56.53 111 PRO A N 1
ATOM 853 C CA . PRO A 1 111 ? -4.280 -1.475 -27.439 1.00 56.53 111 PRO A CA 1
ATOM 854 C C . PRO A 1 111 ? -4.534 0.040 -27.394 1.00 56.53 111 PRO A C 1
ATOM 856 O O . PRO A 1 111 ? -4.153 0.747 -28.320 1.00 56.53 111 PRO A O 1
ATOM 859 N N . ALA A 1 112 ? -5.157 0.544 -26.324 1.00 64.69 112 ALA A N 1
ATOM 860 C CA . ALA A 1 112 ? -5.460 1.961 -26.120 1.00 64.69 112 ALA A CA 1
ATOM 861 C C . ALA A 1 112 ? -4.375 2.732 -25.330 1.00 64.69 112 ALA A C 1
ATOM 863 O O . ALA A 1 112 ? -4.561 3.909 -25.027 1.00 64.69 112 ALA A O 1
ATOM 864 N N . GLY A 1 113 ? -3.259 2.085 -24.971 1.00 59.97 113 GLY A N 1
ATOM 865 C CA . GLY A 1 113 ? -2.175 2.656 -24.160 1.00 59.97 113 GLY A CA 1
ATOM 866 C C . GLY A 1 113 ? -1.771 1.745 -22.998 1.00 59.97 113 GLY A C 1
ATOM 867 O O . GLY A 1 113 ? -2.448 0.770 -22.705 1.00 59.97 113 GLY A O 1
ATOM 868 N N . GLN A 1 114 ? -0.660 2.031 -22.312 1.00 59.75 114 GLN A N 1
ATOM 869 C CA . GLN A 1 114 ? -0.214 1.207 -21.178 1.00 59.75 114 GLN A CA 1
ATOM 870 C C . GLN A 1 114 ? -1.182 1.314 -19.990 1.00 59.75 114 GLN A C 1
ATOM 872 O O . GLN A 1 114 ? -1.337 2.388 -19.409 1.00 59.75 114 GLN A O 1
ATOM 877 N N . THR A 1 115 ? -1.764 0.191 -19.564 1.00 63.28 115 THR A N 1
ATOM 878 C CA . THR A 1 115 ? -2.478 0.117 -18.283 1.00 63.28 115 THR A CA 1
ATOM 879 C C . THR A 1 115 ? -1.491 -0.281 -17.195 1.00 63.28 115 THR A C 1
ATOM 881 O O . THR A 1 115 ? -0.829 -1.314 -17.291 1.00 63.28 115 THR A O 1
ATOM 884 N N . ARG A 1 116 ? -1.385 0.543 -16.150 1.00 68.12 116 ARG A N 1
ATOM 885 C CA . ARG A 1 116 ? -0.541 0.259 -14.987 1.00 68.12 116 ARG A CA 1
ATOM 886 C C . ARG A 1 116 ? -1.413 -0.221 -13.839 1.00 68.12 116 ARG A C 1
ATOM 888 O O . ARG A 1 116 ? -2.371 0.462 -13.491 1.00 68.12 116 ARG A O 1
ATOM 895 N N . ASN A 1 117 ? -1.069 -1.370 -13.266 1.00 74.25 117 ASN A N 1
ATOM 896 C CA . ASN A 1 117 ? -1.640 -1.815 -12.001 1.00 74.25 117 ASN A CA 1
ATOM 897 C C . ASN A 1 117 ? -0.579 -1.684 -10.908 1.00 74.25 117 ASN A C 1
ATOM 899 O O . ASN A 1 117 ? 0.506 -2.252 -11.040 1.00 74.25 117 ASN A O 1
ATOM 903 N N . GLY A 1 118 ? -0.868 -0.896 -9.878 1.00 79.12 118 GLY A N 1
ATOM 904 C CA . GLY A 1 118 ? 0.047 -0.615 -8.781 1.00 79.12 118 GLY A CA 1
ATOM 905 C C . GLY A 1 118 ? -0.526 -1.070 -7.448 1.00 79.12 118 GLY A C 1
ATOM 906 O O . GLY A 1 118 ? -1.524 -0.512 -6.989 1.00 79.12 118 GLY A O 1
ATOM 907 N N . ASN A 1 119 ? 0.165 -2.005 -6.801 1.00 86.50 119 ASN A N 1
ATOM 908 C CA . ASN A 1 119 ? -0.118 -2.435 -5.436 1.00 86.50 119 ASN A CA 1
ATOM 909 C C . ASN A 1 119 ? 0.984 -1.899 -4.534 1.00 86.50 119 ASN A C 1
ATOM 911 O O . ASN A 1 119 ? 2.164 -2.095 -4.831 1.00 86.50 119 ASN A O 1
ATOM 915 N N . ARG A 1 120 ? 0.621 -1.230 -3.440 1.00 90.19 120 ARG A N 1
ATOM 916 C CA . ARG A 1 120 ? 1.584 -0.670 -2.485 1.00 90.19 120 ARG A CA 1
ATOM 917 C C . ARG A 1 120 ? 1.192 -1.048 -1.064 1.00 90.19 120 ARG A C 1
ATOM 919 O O . ARG A 1 120 ? 0.024 -0.950 -0.695 1.00 90.19 120 ARG A O 1
ATOM 926 N N . GLN A 1 121 ? 2.180 -1.426 -0.273 1.00 92.38 121 GLN A N 1
ATOM 927 C CA . GLN A 1 121 ? 2.101 -1.545 1.173 1.00 92.38 121 GLN A CA 1
ATOM 928 C C . GLN A 1 121 ? 3.026 -0.503 1.789 1.00 92.38 121 GLN A C 1
ATOM 930 O O . GLN A 1 121 ? 4.195 -0.404 1.420 1.00 92.38 121 GLN A O 1
ATOM 935 N N . LEU A 1 122 ? 2.490 0.290 2.705 1.00 94.12 122 LEU A N 1
ATOM 936 C CA . LEU A 1 122 ? 3.223 1.306 3.446 1.00 94.12 122 LEU A CA 1
ATOM 937 C C . LEU A 1 122 ? 3.334 0.832 4.892 1.00 94.12 122 LEU A C 1
ATOM 939 O O . LEU A 1 122 ? 2.316 0.662 5.561 1.00 94.12 122 LEU A O 1
ATOM 943 N N . PHE A 1 123 ? 4.562 0.635 5.359 1.00 92.44 123 PHE A N 1
ATOM 944 C CA . PHE A 1 123 ? 4.885 0.278 6.737 1.00 92.44 123 PHE A CA 1
ATOM 945 C C . PHE A 1 123 ? 5.468 1.511 7.415 1.00 92.44 123 PHE A C 1
ATOM 947 O O . PHE A 1 123 ? 6.634 1.832 7.195 1.00 92.44 123 PHE A O 1
ATOM 954 N N . MET A 1 124 ? 4.663 2.242 8.180 1.00 91.56 124 MET A N 1
ATOM 955 C CA . MET A 1 124 ? 5.081 3.482 8.834 1.00 91.56 124 MET A CA 1
ATOM 956 C C . MET A 1 124 ? 5.154 3.286 10.346 1.00 91.56 124 MET A C 1
ATOM 958 O O . MET A 1 124 ? 4.559 2.364 10.901 1.00 91.56 124 MET A O 1
ATOM 962 N N . LYS A 1 125 ? 5.919 4.146 11.019 1.00 85.06 125 LYS A N 1
ATOM 963 C CA . LYS A 1 125 ? 6.143 4.049 12.467 1.00 85.06 125 LYS A CA 1
ATOM 964 C C . LYS A 1 125 ? 4.831 4.040 13.263 1.00 85.06 125 LYS A C 1
ATOM 966 O O . LYS A 1 125 ? 4.685 3.244 14.183 1.00 85.06 125 LYS A O 1
ATOM 971 N N . ASP A 1 126 ? 3.883 4.882 12.857 1.00 83.31 126 ASP A N 1
ATOM 972 C CA . ASP A 1 126 ? 2.633 5.130 13.584 1.00 83.31 126 ASP A CA 1
ATOM 973 C C . ASP A 1 126 ? 1.403 4.526 12.879 1.00 83.31 126 ASP A C 1
ATOM 975 O O . ASP A 1 126 ? 0.268 4.955 13.098 1.00 83.31 126 ASP A O 1
ATOM 979 N N . GLY A 1 127 ? 1.614 3.537 12.002 1.00 86.69 127 GLY A N 1
ATOM 980 C CA . GLY A 1 127 ? 0.547 2.816 11.311 1.00 86.69 127 GLY A CA 1
ATOM 981 C C . GLY A 1 127 ? 0.959 2.279 9.943 1.00 86.69 127 GLY A C 1
ATOM 982 O O . GLY A 1 127 ? 2.107 2.378 9.522 1.00 86.69 127 GLY A O 1
ATOM 983 N N . GLY A 1 128 ? 0.015 1.705 9.209 1.00 88.94 128 GLY A N 1
ATOM 984 C CA . GLY A 1 128 ? 0.276 1.154 7.883 1.00 88.94 128 GLY A CA 1
ATOM 985 C C . GLY A 1 128 ? -0.865 1.402 6.917 1.00 88.94 128 GLY A C 1
ATOM 986 O O . GLY A 1 128 ? -1.961 1.783 7.320 1.00 88.94 128 GLY A O 1
ATOM 987 N N . MET A 1 129 ? -0.607 1.195 5.627 1.00 90.12 129 MET A N 1
ATOM 988 C CA . MET A 1 129 ? -1.625 1.308 4.582 1.00 90.12 129 MET A CA 1
ATOM 989 C C . MET A 1 129 ? -1.420 0.280 3.475 1.00 90.12 129 MET A C 1
ATOM 991 O O . MET A 1 129 ? -0.293 -0.040 3.105 1.00 90.12 129 MET A O 1
ATOM 995 N N . THR A 1 130 ? -2.524 -0.192 2.901 1.00 89.31 130 THR A N 1
ATOM 996 C CA . THR A 1 130 ? -2.532 -0.973 1.658 1.00 89.31 130 THR A CA 1
ATOM 997 C C . THR A 1 130 ? -3.281 -0.196 0.584 1.00 89.31 130 THR A C 1
ATOM 999 O O . THR A 1 130 ? -4.392 0.286 0.815 1.00 89.31 130 THR A O 1
ATOM 1002 N N . ILE A 1 131 ? -2.661 -0.061 -0.589 1.00 88.69 131 ILE A N 1
ATOM 1003 C CA . ILE A 1 131 ? -3.140 0.778 -1.689 1.00 88.69 131 ILE A CA 1
ATOM 1004 C C . ILE A 1 131 ? -3.183 -0.029 -2.990 1.00 88.69 131 ILE A C 1
ATOM 1006 O O . ILE A 1 131 ? -2.183 -0.642 -3.364 1.00 88.69 131 ILE A O 1
ATOM 1010 N N . PHE A 1 132 ? -4.307 0.045 -3.706 1.00 86.12 132 PHE A N 1
ATOM 1011 C CA . PHE A 1 132 ? -4.521 -0.560 -5.027 1.00 86.12 132 PHE A CA 1
ATOM 1012 C C . PHE A 1 132 ? -4.936 0.502 -6.037 1.00 86.12 132 PHE A C 1
ATOM 1014 O O . PHE A 1 132 ? -5.988 1.113 -5.864 1.00 86.12 132 PHE A O 1
ATOM 1021 N N . ASN A 1 133 ? -4.147 0.730 -7.091 1.00 83.12 133 ASN A N 1
ATOM 1022 C CA . ASN A 1 133 ? -4.452 1.722 -8.138 1.00 83.12 133 ASN A CA 1
ATOM 1023 C C . ASN A 1 133 ? -4.915 3.075 -7.562 1.00 83.12 133 ASN A C 1
ATOM 1025 O O . ASN A 1 133 ? -5.897 3.671 -8.007 1.00 83.12 133 ASN A O 1
ATOM 1029 N N . ASP A 1 134 ? -4.212 3.514 -6.515 1.00 87.62 134 ASP A N 1
ATOM 1030 C CA . ASP A 1 134 ? -4.450 4.738 -5.743 1.00 87.62 134 ASP A CA 1
ATOM 1031 C C . ASP A 1 134 ? -5.688 4.739 -4.829 1.00 87.62 134 ASP A C 1
ATOM 1033 O O . ASP A 1 134 ? -6.030 5.779 -4.273 1.00 87.62 134 ASP A O 1
ATOM 1037 N N . HIS A 1 135 ? -6.356 3.608 -4.615 1.00 87.06 135 HIS A N 1
ATOM 1038 C CA . HIS A 1 135 ? -7.373 3.454 -3.571 1.00 87.06 135 HIS A CA 1
ATOM 1039 C C . HIS A 1 135 ? -6.762 2.900 -2.291 1.00 87.06 135 HIS A C 1
ATOM 1041 O O . HIS A 1 135 ? -6.113 1.857 -2.320 1.00 87.06 135 HIS A O 1
ATOM 1047 N N . ILE A 1 136 ? -7.000 3.574 -1.167 1.00 87.62 136 ILE A N 1
ATOM 1048 C CA . ILE A 1 136 ? -6.551 3.119 0.152 1.00 87.62 136 ILE A CA 1
ATOM 1049 C C . ILE A 1 136 ? -7.579 2.109 0.657 1.00 87.62 136 ILE A C 1
ATOM 1051 O O . ILE A 1 136 ? -8.646 2.495 1.131 1.00 87.62 136 ILE A O 1
ATOM 1055 N N . VAL A 1 137 ? -7.292 0.816 0.526 1.00 83.38 137 VAL A N 1
ATOM 1056 C CA . VAL A 1 137 ? -8.247 -0.239 0.914 1.00 83.38 137 VAL A CA 1
ATOM 1057 C C . VAL A 1 137 ? -8.187 -0.565 2.400 1.00 83.38 137 VAL A C 1
ATOM 1059 O O . VAL A 1 137 ? -9.160 -1.050 2.963 1.00 83.38 137 VAL A O 1
ATOM 1062 N N . HIS A 1 138 ? -7.053 -0.281 3.033 1.00 82.50 138 HIS A N 1
ATOM 1063 C CA . HIS A 1 138 ? -6.832 -0.520 4.450 1.00 82.50 138 HIS A CA 1
ATOM 1064 C C . HIS A 1 138 ? -5.820 0.488 4.980 1.00 82.50 138 HIS A C 1
ATOM 1066 O O . HIS A 1 138 ? -4.846 0.806 4.292 1.00 82.50 138 HIS A O 1
ATOM 1072 N N . ALA A 1 139 ? -6.061 0.984 6.188 1.00 83.81 139 ALA A N 1
ATOM 1073 C CA . ALA A 1 139 ? -5.172 1.890 6.891 1.00 83.81 139 ALA A CA 1
ATOM 1074 C C . ALA A 1 139 ? -5.301 1.675 8.403 1.00 83.81 139 ALA A C 1
ATOM 1076 O O . ALA A 1 139 ? -6.397 1.397 8.886 1.00 83.81 139 ALA A O 1
ATOM 1077 N N . THR A 1 140 ? -4.204 1.820 9.140 1.00 82.12 140 THR A N 1
ATOM 1078 C CA . THR A 1 140 ? -4.149 1.604 10.595 1.00 82.12 140 THR A CA 1
ATOM 1079 C C . THR A 1 140 ? -3.405 2.734 11.305 1.00 82.12 140 THR A C 1
ATOM 1081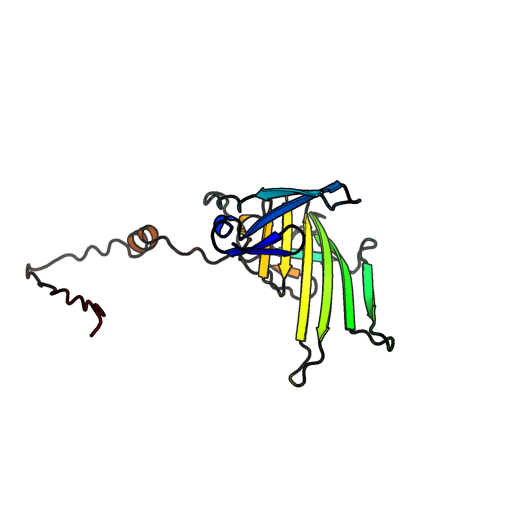 O O . THR A 1 140 ? -2.757 3.566 10.664 1.00 82.12 140 THR A O 1
ATOM 1084 N N . GLY A 1 141 ? -3.497 2.765 12.639 1.00 81.75 141 GLY A N 1
ATOM 1085 C CA . GLY A 1 141 ? -2.842 3.773 13.474 1.00 81.75 141 GLY A CA 1
ATOM 1086 C C . GLY A 1 141 ? -3.342 5.184 13.168 1.00 81.75 141 GLY A C 1
ATOM 1087 O O . GLY A 1 141 ? -4.529 5.374 12.900 1.00 81.75 141 GLY A O 1
ATOM 1088 N N . ILE A 1 142 ? -2.436 6.166 13.126 1.00 82.62 142 ILE A N 1
ATOM 1089 C CA . ILE A 1 142 ? -2.801 7.567 12.834 1.00 82.62 142 ILE A CA 1
ATOM 1090 C C . ILE A 1 142 ? -3.347 7.765 11.411 1.00 82.62 142 ILE A C 1
ATOM 1092 O O . ILE A 1 142 ? -3.857 8.833 11.083 1.00 82.62 142 ILE A O 1
ATOM 1096 N N . TYR A 1 143 ? -3.244 6.746 10.551 1.00 84.25 143 TYR A N 1
ATOM 1097 C CA . TYR A 1 143 ? -3.721 6.782 9.172 1.00 84.25 143 TYR A CA 1
ATOM 1098 C C . TYR A 1 143 ? -5.090 6.117 8.986 1.00 84.25 143 TYR A C 1
ATOM 1100 O O . TYR A 1 143 ? -5.617 6.126 7.873 1.00 84.25 143 TYR A O 1
ATOM 1108 N N . ALA A 1 144 ? -5.690 5.539 10.033 1.00 80.69 144 ALA A N 1
ATOM 1109 C CA . ALA A 1 144 ? -6.909 4.732 9.921 1.00 80.69 144 ALA A CA 1
ATOM 1110 C C . ALA A 1 144 ? -8.065 5.457 9.208 1.00 80.69 144 ALA A C 1
ATOM 1112 O O . ALA A 1 144 ? -8.808 4.859 8.424 1.00 80.69 144 ALA A O 1
ATOM 1113 N N . GLY A 1 145 ? -8.189 6.771 9.399 1.00 77.38 145 GLY A N 1
ATOM 1114 C CA . GLY A 1 145 ? -9.246 7.549 8.766 1.00 77.38 145 GLY A CA 1
ATOM 1115 C C . GLY A 1 145 ? -9.054 7.825 7.266 1.00 77.38 145 GLY A C 1
ATOM 1116 O O . GLY A 1 145 ? -9.962 8.358 6.631 1.00 77.38 145 GLY A O 1
ATOM 1117 N N . TYR A 1 146 ? -7.937 7.405 6.667 1.00 83.31 146 TYR A N 1
ATOM 1118 C CA . TYR A 1 146 ? -7.756 7.394 5.214 1.00 83.31 146 TYR A CA 1
ATOM 1119 C C . TYR A 1 146 ? -8.309 6.133 4.534 1.00 83.31 146 TYR A C 1
ATOM 1121 O O . TYR A 1 146 ? -8.411 6.109 3.307 1.00 83.31 146 TYR A O 1
ATOM 1129 N N . ALA A 1 147 ? -8.693 5.093 5.285 1.00 83.06 147 ALA A N 1
ATOM 1130 C CA . ALA A 1 147 ? -9.264 3.871 4.716 1.00 83.06 147 ALA A CA 1
ATOM 1131 C C . ALA A 1 147 ? -10.566 4.157 3.940 1.00 83.06 147 ALA A C 1
ATOM 1133 O O . ALA A 1 147 ? -11.516 4.732 4.480 1.00 83.06 147 ALA A O 1
ATOM 1134 N N . GLY A 1 148 ? -10.618 3.727 2.676 1.00 76.56 148 GLY A N 1
ATOM 1135 C CA . GLY A 1 148 ? -11.665 4.050 1.696 1.00 76.56 148 GLY A CA 1
ATOM 1136 C C . GLY A 1 148 ? -11.384 5.315 0.872 1.00 76.56 148 GLY A C 1
ATOM 1137 O O . GLY A 1 148 ? -12.152 5.650 -0.031 1.00 76.56 148 GLY A O 1
ATOM 1138 N N . GLY A 1 149 ? -10.301 6.027 1.183 1.00 84.50 149 GLY A N 1
ATOM 1139 C CA . GLY A 1 149 ? -9.856 7.235 0.504 1.00 84.50 149 GLY A CA 1
ATOM 1140 C C . GLY A 1 149 ? -9.016 6.974 -0.748 1.00 84.50 149 GLY A C 1
ATOM 1141 O O . GLY A 1 149 ? -9.036 5.897 -1.355 1.00 84.50 149 GLY A O 1
ATOM 1142 N N . ARG A 1 150 ? -8.264 7.999 -1.152 1.00 89.25 150 ARG A N 1
ATOM 1143 C CA . ARG A 1 150 ? -7.409 7.999 -2.344 1.00 89.25 150 ARG A CA 1
ATOM 1144 C C . ARG A 1 150 ? -5.973 8.368 -1.973 1.00 89.25 150 ARG A C 1
ATOM 1146 O O . ARG A 1 150 ? -5.747 9.178 -1.083 1.00 89.25 150 ARG A O 1
ATOM 1153 N N . ALA A 1 151 ? -5.018 7.807 -2.700 1.00 91.44 151 ALA A N 1
ATOM 1154 C CA . ALA A 1 151 ? -3.590 8.057 -2.568 1.00 91.44 151 ALA A CA 1
ATOM 1155 C C . ALA A 1 151 ? -2.946 8.286 -3.949 1.00 91.44 151 ALA A C 1
ATOM 1157 O O . ALA A 1 151 ? -2.109 7.484 -4.379 1.00 91.44 151 ALA A O 1
ATOM 1158 N N . PRO A 1 152 ? -3.362 9.329 -4.698 1.00 88.56 152 PRO A N 1
ATOM 1159 C CA . PRO A 1 152 ? -2.748 9.650 -5.980 1.00 88.56 152 PRO A CA 1
ATOM 1160 C C . PRO A 1 152 ? -1.243 9.857 -5.817 1.00 88.56 152 PRO A C 1
ATOM 1162 O O . PRO A 1 152 ? -0.782 10.515 -4.880 1.00 88.56 152 PRO A O 1
ATOM 1165 N N . THR A 1 153 ? -0.488 9.287 -6.753 1.00 84.50 153 THR A N 1
ATOM 1166 C CA . THR A 1 153 ? 0.973 9.373 -6.776 1.00 84.50 153 THR A CA 1
ATOM 1167 C C . THR A 1 153 ? 1.431 10.183 -7.987 1.00 84.50 153 THR A C 1
ATOM 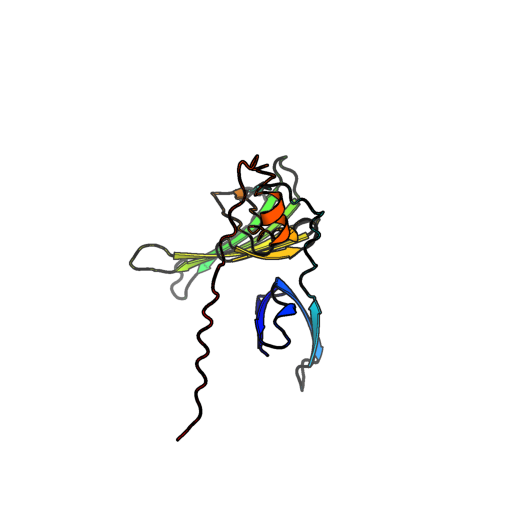1169 O O . THR A 1 153 ? 0.967 9.953 -9.102 1.00 84.50 153 THR A O 1
ATOM 1172 N N . SER A 1 154 ? 2.366 11.108 -7.786 1.00 81.06 154 SER A N 1
ATOM 1173 C CA . SER A 1 154 ? 3.038 11.866 -8.846 1.00 81.06 154 SER A CA 1
ATOM 1174 C C . SER A 1 154 ? 4.546 11.815 -8.623 1.00 81.06 154 SER A C 1
ATOM 1176 O O . SER A 1 154 ? 5.015 12.290 -7.588 1.00 81.06 154 SER A O 1
ATOM 1178 N N . LEU A 1 155 ? 5.305 11.273 -9.582 1.00 78.62 155 LEU A N 1
ATOM 1179 C CA . LEU A 1 155 ? 6.749 11.032 -9.442 1.00 78.62 155 LEU A CA 1
ATOM 1180 C C . LEU A 1 155 ? 7.055 10.276 -8.132 1.00 78.62 155 LEU A C 1
ATOM 1182 O O . LEU A 1 155 ? 6.698 9.110 -7.993 1.00 78.62 155 LEU A O 1
ATOM 1186 N N . ASN A 1 156 ? 7.632 10.984 -7.163 1.00 85.12 156 ASN A N 1
ATOM 1187 C CA . ASN A 1 156 ? 8.101 10.496 -5.869 1.00 85.12 156 ASN A CA 1
ATOM 1188 C C . ASN A 1 156 ? 7.227 10.981 -4.706 1.00 85.12 156 ASN A C 1
ATOM 1190 O O . ASN A 1 156 ? 7.660 10.995 -3.562 1.00 85.12 156 ASN A O 1
ATOM 1194 N N . LYS A 1 157 ? 6.012 11.446 -4.992 1.00 90.81 157 LYS A N 1
ATOM 1195 C CA . LYS A 1 157 ? 5.115 12.062 -4.018 1.00 90.81 157 LYS A CA 1
ATOM 1196 C C . LYS A 1 157 ? 3.771 11.353 -4.024 1.00 90.81 157 LYS A C 1
ATOM 1198 O O . LYS A 1 157 ? 3.206 11.117 -5.089 1.00 90.81 157 LYS A O 1
ATOM 1203 N N . MET A 1 158 ? 3.232 11.092 -2.843 1.00 92.56 158 MET A N 1
ATOM 1204 C CA . MET A 1 158 ? 1.879 10.589 -2.639 1.00 92.56 158 MET A CA 1
ATOM 1205 C C . MET A 1 158 ? 1.100 11.547 -1.747 1.00 92.56 158 MET A C 1
ATOM 1207 O O . MET A 1 158 ? 1.594 11.979 -0.708 1.00 92.56 158 MET A O 1
ATOM 1211 N N . THR A 1 159 ? -0.127 11.871 -2.145 1.00 92.44 159 THR A N 1
ATOM 1212 C CA . THR A 1 159 ? -1.034 12.694 -1.338 1.00 92.44 159 THR A CA 1
ATOM 1213 C C . THR A 1 159 ? -2.156 11.826 -0.803 1.00 92.44 159 THR A C 1
ATOM 1215 O O . THR A 1 159 ? -2.871 11.210 -1.585 1.00 92.44 159 THR A O 1
ATOM 1218 N N . LEU A 1 160 ? -2.324 11.788 0.516 1.00 91.19 160 LEU A N 1
ATOM 1219 C CA . LEU A 1 160 ? -3.407 11.054 1.155 1.00 91.19 160 LEU A CA 1
ATOM 1220 C C . LEU A 1 160 ? -4.665 11.922 1.189 1.00 91.19 160 LEU A C 1
ATOM 1222 O O . LEU A 1 160 ? -4.661 13.048 1.691 1.00 91.19 160 LEU A O 1
ATOM 1226 N N . ILE A 1 161 ? -5.748 11.389 0.638 1.00 87.75 161 ILE A N 1
ATOM 1227 C CA . ILE A 1 161 ? -7.049 12.043 0.554 1.00 87.75 161 ILE A CA 1
ATOM 1228 C C . ILE A 1 161 ? -8.044 11.146 1.294 1.00 87.75 161 ILE A C 1
ATOM 1230 O O . ILE A 1 161 ? -8.266 10.015 0.852 1.00 87.75 161 ILE A O 1
ATOM 1234 N N . PRO A 1 162 ? -8.647 11.602 2.406 1.00 83.50 162 PRO A N 1
ATOM 1235 C CA . PRO A 1 162 ? -9.615 10.794 3.136 1.00 83.50 162 PRO A CA 1
ATOM 1236 C C . PRO A 1 162 ? -10.875 10.544 2.284 1.00 83.50 162 PRO A C 1
ATOM 1238 O O . PRO A 1 162 ? -11.157 11.302 1.347 1.00 83.50 162 PRO A O 1
ATOM 1241 N N . PRO A 1 163 ? -11.657 9.488 2.574 1.00 80.50 163 PRO A N 1
ATOM 1242 C CA . PRO A 1 163 ? -12.944 9.285 1.920 1.00 80.50 163 PRO A CA 1
ATOM 1243 C C . PRO A 1 163 ? -13.860 10.491 2.167 1.00 80.50 163 PRO A C 1
ATOM 1245 O O . PRO A 1 163 ? -13.841 11.099 3.239 1.00 80.50 163 PRO A O 1
ATOM 1248 N N . ARG A 1 164 ? -14.705 10.834 1.187 1.00 69.06 164 ARG A N 1
ATOM 1249 C CA . ARG A 1 164 ? -15.740 11.857 1.395 1.00 69.06 164 ARG A CA 1
ATOM 1250 C C . ARG A 1 164 ? -16.657 11.393 2.530 1.00 69.06 164 ARG A C 1
ATOM 1252 O O . ARG A 1 164 ? -17.289 10.344 2.396 1.00 69.06 164 ARG A O 1
ATOM 1259 N N . ARG A 1 165 ? -16.752 12.167 3.620 1.00 61.62 165 ARG A N 1
ATOM 1260 C CA . ARG A 1 165 ? -17.780 11.942 4.648 1.00 61.62 165 ARG A CA 1
ATOM 1261 C C . ARG A 1 165 ? -19.144 11.983 3.951 1.00 61.62 165 ARG A C 1
ATOM 1263 O O . ARG A 1 165 ? -19.474 12.976 3.302 1.00 61.62 165 ARG A O 1
ATOM 1270 N N . ARG A 1 166 ? -19.937 10.914 4.069 1.00 45.94 166 ARG A N 1
ATOM 1271 C CA . ARG A 1 166 ? -21.387 11.056 3.906 1.00 45.94 166 ARG A CA 1
ATOM 1272 C C . ARG A 1 166 ? -21.828 11.923 5.075 1.00 45.94 166 ARG A C 1
ATOM 1274 O O . ARG A 1 166 ? -21.656 11.496 6.213 1.00 45.94 166 ARG A O 1
ATOM 1281 N N . ARG A 1 167 ? -22.338 13.125 4.797 1.00 43.84 167 ARG A N 1
ATOM 1282 C CA . ARG A 1 167 ? -23.048 13.888 5.824 1.00 43.84 167 ARG A CA 1
ATOM 1283 C C . ARG A 1 167 ? -24.150 12.991 6.368 1.00 43.84 167 ARG A C 1
ATOM 1285 O O . ARG A 1 167 ? -24.860 12.341 5.597 1.00 43.84 167 ARG A O 1
ATOM 1292 N N . THR A 1 168 ? -24.255 12.908 7.683 1.00 47.81 168 THR A N 1
ATOM 1293 C CA . THR A 1 168 ? -25.446 12.328 8.295 1.00 47.81 168 THR A CA 1
ATOM 1294 C C . THR A 1 168 ? -26.631 13.248 7.990 1.00 47.81 168 THR A C 1
ATOM 1296 O O . THR A 1 168 ? -26.459 14.451 7.778 1.00 47.81 168 THR A O 1
ATOM 1299 N N . ALA A 1 169 ? -27.846 12.698 7.943 1.00 44.91 169 ALA A N 1
ATOM 1300 C CA . ALA A 1 169 ? -29.053 13.487 7.676 1.00 44.91 169 ALA A CA 1
ATOM 1301 C C . ALA A 1 169 ? -29.220 14.670 8.661 1.00 44.91 169 ALA A C 1
ATOM 1303 O O . ALA A 1 169 ? -29.819 15.685 8.312 1.00 44.91 169 ALA A O 1
ATOM 1304 N N . ASP A 1 170 ? -28.635 14.574 9.858 1.00 42.41 170 ASP A N 1
ATOM 1305 C CA . ASP A 1 170 ? -28.626 15.639 10.864 1.00 42.41 170 ASP A CA 1
ATOM 1306 C C . ASP A 1 170 ? -27.611 16.761 10.561 1.00 42.41 170 ASP A C 1
ATOM 1308 O O . ASP A 1 170 ? -27.898 17.934 10.804 1.00 42.41 170 ASP A O 1
ATOM 1312 N N . GLU A 1 171 ? -26.466 16.458 9.939 1.00 42.50 171 GLU A N 1
ATOM 1313 C CA . GLU A 1 171 ? -25.493 17.471 9.490 1.00 42.50 171 GLU A CA 1
ATOM 1314 C C . GLU A 1 171 ? -25.985 18.248 8.253 1.00 42.50 171 GLU A C 1
ATOM 1316 O O . GLU A 1 171 ? -25.675 19.432 8.078 1.00 42.50 171 GLU A O 1
ATOM 1321 N N . GLU A 1 172 ? -26.789 17.620 7.390 1.00 41.78 172 GLU A N 1
ATOM 1322 C CA . GLU A 1 172 ? -27.482 18.326 6.301 1.00 41.78 172 GLU A CA 1
ATOM 1323 C C . GLU A 1 172 ? -28.559 19.279 6.829 1.00 41.78 172 GLU A C 1
ATOM 1325 O O . GLU A 1 172 ? -28.679 20.391 6.314 1.00 41.78 172 GLU A O 1
ATOM 1330 N N . ARG A 1 173 ? -29.271 18.908 7.902 1.00 43.81 173 ARG A N 1
ATOM 1331 C CA . ARG A 1 173 ? -30.254 19.785 8.563 1.00 43.81 173 ARG A CA 1
ATOM 1332 C C . ARG A 1 173 ? -29.617 20.998 9.239 1.00 43.81 173 ARG A C 1
ATOM 1334 O O . ARG A 1 173 ? -30.204 22.072 9.200 1.00 43.81 173 ARG A O 1
ATOM 1341 N N . HIS A 1 174 ? -28.423 20.855 9.815 1.00 41.75 174 HIS A N 1
ATOM 1342 C CA . HIS A 1 174 ? -27.711 21.977 10.439 1.00 41.75 174 HIS A CA 1
ATOM 1343 C C . HIS A 1 174 ? -26.961 22.874 9.440 1.00 41.75 174 HIS A C 1
ATOM 1345 O O . HIS A 1 174 ? -26.810 24.068 9.691 1.00 41.75 174 HIS A O 1
ATOM 1351 N N . SER A 1 175 ? -26.503 22.335 8.304 1.00 43.22 175 SER A N 1
ATOM 1352 C CA . SER A 1 175 ? -25.788 23.116 7.277 1.00 43.22 175 SER A CA 1
ATOM 1353 C C . SER A 1 175 ? -26.706 23.780 6.246 1.00 43.22 175 SER A C 1
ATOM 1355 O O . SER A 1 175 ? -26.334 24.806 5.673 1.00 43.22 175 SER A O 1
ATOM 1357 N N . ALA A 1 176 ? -27.925 23.271 6.056 1.00 41.41 176 ALA A N 1
ATOM 1358 C CA . ALA A 1 176 ? -29.036 24.039 5.503 1.00 41.41 176 ALA A CA 1
ATOM 1359 C C . ALA A 1 176 ? -29.573 24.963 6.603 1.00 41.41 176 ALA A C 1
ATOM 1361 O O . ALA A 1 176 ? -30.668 24.755 7.119 1.00 41.41 176 ALA A O 1
ATOM 1362 N N . GLY A 1 177 ? -28.740 25.923 7.018 1.00 34.53 177 GLY A N 1
ATOM 1363 C CA . GLY A 1 177 ? -29.002 26.787 8.158 1.00 34.53 177 GLY A CA 1
ATOM 1364 C C . GLY A 1 177 ? -30.413 27.354 8.142 1.00 34.53 177 GLY A C 1
ATOM 1365 O O . GLY A 1 177 ? -30.978 27.581 7.072 1.00 34.53 177 GLY A O 1
ATOM 1366 N N . GLU A 1 178 ? -30.958 27.548 9.341 1.00 36.28 178 GLU A N 1
ATOM 1367 C CA . GLU A 1 178 ? -31.481 28.822 9.842 1.00 36.28 178 GLU A CA 1
ATOM 1368 C C . GLU A 1 178 ? -31.717 29.912 8.774 1.00 36.28 178 GLU A C 1
ATOM 1370 O O . GLU A 1 178 ? -31.297 31.059 8.880 1.00 36.28 178 GLU A O 1
ATOM 1375 N N . ARG A 1 179 ? -32.457 29.583 7.718 1.00 33.94 179 ARG A N 1
ATOM 1376 C CA . ARG A 1 179 ? -33.263 30.539 6.994 1.00 33.94 179 ARG A CA 1
ATOM 1377 C C . ARG A 1 179 ? -34.465 30.698 7.888 1.00 33.94 179 ARG A C 1
ATOM 1379 O O . ARG A 1 179 ? -35.464 29.999 7.741 1.00 33.94 179 ARG A O 1
ATOM 1386 N N . VAL A 1 180 ? -34.340 31.631 8.827 1.00 33.16 180 VAL A N 1
ATOM 1387 C CA . VAL A 1 180 ? -35.491 32.342 9.366 1.00 33.16 180 VAL A CA 1
ATOM 1388 C C . VAL A 1 180 ? -36.196 32.953 8.156 1.00 33.16 180 VAL A C 1
ATOM 1390 O O . VAL A 1 180 ? -35.919 34.074 7.731 1.00 33.16 180 VAL A O 1
ATOM 1393 N N . LEU A 1 181 ? -37.088 32.173 7.549 1.00 28.69 181 LEU A N 1
ATOM 1394 C CA . LEU A 1 181 ? -38.194 32.710 6.791 1.00 28.69 181 LEU A CA 1
ATOM 1395 C C . LEU A 1 181 ? -38.984 33.520 7.811 1.00 28.69 181 LEU A C 1
ATOM 1397 O O . LEU A 1 181 ? -39.761 32.976 8.592 1.00 28.69 181 LEU A O 1
ATOM 1401 N N . LYS A 1 182 ? -38.752 34.837 7.826 1.00 29.67 182 LYS A N 1
ATOM 1402 C CA . LYS A 1 182 ? -39.762 35.775 8.302 1.00 29.67 182 LYS A CA 1
ATOM 1403 C C . LYS A 1 182 ? -41.011 35.460 7.491 1.00 29.67 182 LYS A C 1
ATOM 1405 O O . LYS A 1 182 ? -41.075 35.790 6.313 1.00 29.67 182 LYS A O 1
ATOM 1410 N N . THR A 1 183 ? -41.954 34.757 8.096 1.00 32.31 183 THR A N 1
ATOM 1411 C CA . THR A 1 183 ? -43.291 34.578 7.548 1.00 32.31 183 THR A CA 1
ATOM 1412 C C . THR A 1 183 ? -43.983 35.933 7.496 1.00 32.31 183 THR A C 1
ATOM 1414 O O . THR A 1 183 ? -44.056 36.611 8.524 1.00 32.31 183 THR A O 1
ATOM 1417 N N . PRO A 1 184 ? -44.613 36.275 6.368 1.00 29.94 184 PRO A N 1
ATOM 1418 C CA . PRO A 1 184 ? -45.907 36.913 6.405 1.00 29.94 184 PRO A CA 1
ATOM 1419 C C . PRO A 1 184 ? -46.949 35.942 5.837 1.00 29.94 184 PRO A C 1
ATOM 1421 O O . PRO A 1 184 ? -46.869 35.539 4.682 1.00 29.94 184 PRO A O 1
ATOM 1424 N N . GLY A 1 185 ? -47.949 35.613 6.658 1.00 29.73 185 GLY A N 1
ATOM 1425 C CA . GLY A 1 185 ? -49.239 35.095 6.195 1.00 29.73 185 GLY A CA 1
ATOM 1426 C C . GLY A 1 185 ? -49.394 33.573 6.187 1.00 29.73 185 GLY A C 1
ATOM 1427 O O . GLY A 1 185 ? -48.790 32.865 5.390 1.00 29.73 185 GLY A O 1
ATOM 1428 N N . ASN A 1 186 ? -50.282 33.091 7.057 1.00 39.34 186 ASN A N 1
ATOM 1429 C CA . ASN A 1 186 ? -50.824 31.735 7.072 1.00 39.34 186 ASN A CA 1
ATOM 1430 C C . ASN A 1 186 ? -51.512 31.372 5.745 1.00 39.34 186 ASN A C 1
ATOM 1432 O O . ASN A 1 186 ? -52.524 31.984 5.409 1.00 39.34 186 ASN A O 1
ATOM 1436 N N . VAL A 1 187 ? -51.070 30.292 5.093 1.00 28.94 187 VAL A N 1
ATOM 1437 C CA . VAL A 1 187 ? -51.939 29.414 4.286 1.00 28.94 187 VAL A CA 1
ATOM 1438 C C . VAL A 1 187 ? -51.457 27.965 4.470 1.00 28.94 187 VAL A C 1
ATOM 1440 O O . VAL A 1 187 ? -50.283 27.695 4.214 1.00 28.94 187 VAL A O 1
ATOM 1443 N N . PRO A 1 188 ? -52.299 27.016 4.921 1.00 26.92 188 PRO A N 1
ATOM 1444 C CA . PRO A 1 188 ? -51.903 25.616 5.018 1.00 26.92 188 PRO A CA 1
ATOM 1445 C C . PRO A 1 188 ? -51.914 24.975 3.623 1.00 26.92 188 PRO A C 1
ATOM 1447 O O . PRO A 1 188 ? -52.952 24.935 2.964 1.00 26.92 188 PRO A O 1
ATOM 1450 N N . VAL A 1 189 ? -50.774 24.446 3.173 1.00 25.34 189 VAL A N 1
ATOM 1451 C CA . VAL A 1 189 ? -50.711 23.574 1.991 1.00 25.34 189 VAL A CA 1
ATOM 1452 C C . VAL A 1 189 ? -50.758 22.124 2.462 1.00 25.34 189 VAL A C 1
ATOM 1454 O O . VAL A 1 189 ? -49.841 21.636 3.120 1.00 25.34 189 VAL A O 1
ATOM 1457 N N . ILE A 1 190 ? -51.853 21.445 2.129 1.00 25.38 190 ILE A N 1
ATOM 1458 C CA . ILE A 1 190 ? -52.035 20.001 2.293 1.00 25.38 190 ILE A CA 1
ATOM 1459 C C . ILE A 1 190 ? -51.197 19.305 1.215 1.00 25.38 190 ILE A C 1
ATOM 1461 O O . ILE A 1 190 ? -51.431 19.516 0.027 1.00 25.38 190 ILE A O 1
ATOM 1465 N N . VAL A 1 191 ? -50.241 18.462 1.612 1.00 24.55 191 VAL A N 1
ATOM 1466 C CA . VAL A 1 191 ? -49.522 17.578 0.681 1.00 24.55 191 VAL A CA 1
ATOM 1467 C C . VAL A 1 191 ? -50.086 16.167 0.815 1.00 24.55 191 VAL A C 1
ATOM 1469 O O . VAL A 1 191 ? -49.948 15.520 1.850 1.00 24.55 191 VAL A O 1
ATOM 1472 N N . ILE A 1 192 ? -50.750 15.714 -0.249 1.00 25.45 192 ILE A N 1
ATOM 1473 C CA . ILE A 1 192 ? -51.286 14.360 -0.408 1.00 25.45 192 ILE A CA 1
ATOM 1474 C C . ILE A 1 192 ? -50.129 13.421 -0.771 1.00 25.45 192 ILE A C 1
ATOM 1476 O O . ILE A 1 192 ? -49.449 13.620 -1.776 1.00 25.45 192 ILE A O 1
ATOM 1480 N N . LEU A 1 193 ? -49.915 12.392 0.051 1.00 22.52 193 LEU A N 1
ATOM 1481 C CA . LEU A 1 193 ? -48.943 11.325 -0.178 1.00 22.52 193 LEU A CA 1
ATOM 1482 C C . LEU A 1 193 ? -49.614 10.208 -0.998 1.00 22.52 193 LEU A C 1
ATOM 1484 O O . LEU A 1 193 ? -50.528 9.552 -0.502 1.00 22.52 193 LEU A O 1
ATOM 1488 N N . VAL A 1 194 ? -49.171 9.970 -2.235 1.00 24.97 194 VAL A N 1
ATOM 1489 C CA . VAL A 1 194 ? -49.581 8.788 -3.016 1.00 24.97 194 VAL A CA 1
ATOM 1490 C C . VAL A 1 194 ? -48.483 7.735 -2.903 1.00 24.97 194 VAL A C 1
ATOM 1492 O O . VAL A 1 194 ? -47.408 7.879 -3.482 1.00 24.97 194 VAL A O 1
ATOM 1495 N N . VAL A 1 195 ? -48.753 6.678 -2.137 1.00 26.16 195 VAL A N 1
ATOM 1496 C CA . VAL A 1 195 ? -47.908 5.479 -2.043 1.00 26.16 195 VAL A CA 1
ATOM 1497 C C . VAL A 1 195 ? -48.468 4.437 -3.006 1.00 26.16 195 VAL A C 1
ATOM 1499 O O . VAL A 1 195 ? -49.576 3.944 -2.806 1.00 26.16 195 VAL A O 1
ATOM 1502 N N . ALA A 1 196 ? -47.716 4.091 -4.050 1.00 28.11 196 ALA A N 1
ATOM 1503 C CA . ALA A 1 196 ? -48.041 2.954 -4.906 1.00 28.11 196 ALA A CA 1
ATOM 1504 C C . ALA A 1 196 ? -47.467 1.670 -4.284 1.00 28.11 196 ALA A C 1
ATOM 1506 O O . ALA A 1 196 ? -46.260 1.435 -4.320 1.00 28.11 196 ALA A O 1
ATOM 1507 N N . LEU A 1 197 ? -48.345 0.855 -3.697 1.00 26.88 197 LEU A N 1
ATOM 1508 C CA . LEU A 1 197 ? -48.068 -0.528 -3.310 1.00 26.88 197 LEU A CA 1
ATOM 1509 C C . LEU A 1 197 ? -48.307 -1.419 -4.539 1.00 26.88 197 LEU A C 1
ATOM 1511 O O . LEU A 1 197 ? -49.422 -1.453 -5.054 1.00 26.88 197 LEU A O 1
ATOM 1515 N N . VAL A 1 198 ? -47.298 -2.162 -4.995 1.00 29.69 198 VAL A N 1
ATOM 1516 C CA . VAL A 1 198 ? -47.516 -3.282 -5.923 1.00 29.69 198 VAL A CA 1
ATOM 1517 C C . VAL A 1 198 ? -47.360 -4.570 -5.126 1.00 29.69 198 VAL A C 1
ATOM 1519 O O . VAL A 1 198 ? -46.250 -4.998 -4.816 1.00 29.69 198 VAL A O 1
ATOM 1522 N N . SER A 1 199 ? -48.493 -5.167 -4.769 1.00 34.25 199 SER A N 1
ATOM 1523 C CA . SER A 1 199 ? -48.580 -6.544 -4.287 1.00 34.25 199 SER A CA 1
ATOM 1524 C C . SER A 1 199 ? -48.787 -7.460 -5.491 1.00 34.25 199 SER A C 1
ATOM 1526 O O . SER A 1 199 ? -49.786 -7.331 -6.194 1.00 34.25 199 SER A O 1
ATOM 1528 N N . LEU A 1 200 ? -47.856 -8.385 -5.728 1.00 28.17 200 LEU A N 1
ATOM 1529 C CA . LEU A 1 200 ? -48.059 -9.505 -6.645 1.00 28.17 200 LEU A CA 1
ATOM 1530 C C . LEU A 1 200 ? -48.559 -10.701 -5.818 1.00 28.17 200 LEU A C 1
ATOM 1532 O O . LEU A 1 200 ? -47.810 -11.245 -5.008 1.00 28.17 200 LEU A O 1
ATOM 1536 N N . ILE A 1 201 ? -49.820 -11.093 -6.006 1.00 32.00 201 ILE A N 1
ATOM 1537 C CA . ILE A 1 201 ? -50.356 -12.398 -5.595 1.00 32.00 201 ILE A CA 1
ATOM 1538 C C . ILE A 1 201 ? -50.861 -13.101 -6.857 1.00 32.00 201 ILE A C 1
ATOM 1540 O O . ILE A 1 201 ? -51.463 -12.482 -7.731 1.00 32.00 201 ILE A O 1
ATOM 1544 N N . TRP A 1 202 ? -50.531 -14.388 -6.921 1.00 33.16 202 TRP A N 1
ATOM 1545 C CA . TRP A 1 202 ? -50.818 -15.380 -7.951 1.00 33.16 202 TRP A CA 1
ATOM 1546 C C . TRP A 1 202 ? -52.294 -15.495 -8.360 1.00 33.16 202 TRP A C 1
ATOM 1548 O O . TRP A 1 202 ? -53.172 -15.468 -7.496 1.00 33.16 202 TRP A O 1
ATOM 1558 N N . ILE A 1 203 ? -52.515 -15.783 -9.649 1.00 44.81 203 ILE A N 1
ATOM 1559 C CA . ILE A 1 203 ? -53.490 -16.771 -10.148 1.00 44.81 203 ILE A CA 1
ATOM 1560 C C . ILE A 1 203 ? -52.754 -17.638 -11.168 1.00 44.81 203 ILE A C 1
ATOM 1562 O O . ILE A 1 203 ? -52.055 -17.042 -12.020 1.00 44.81 203 ILE A O 1
#

Sequence (203 aa):
GELTVCNEAIVQGTGVYLRYAGGSFRENVTHLHPKYVAEITLQEKEPYDSHLENPPGVILFFNPNSTEAMEKPILNGSGATIGLRLQHPIENQDGARVGTMLAYAFVFPNPAGQTRNGNRQLFMKDGGMTIFNDHIVHATGIYAGYAGGRAPTSLNKMTLIPPRRRRTADEERHSAGERVLKTPGNVPVIVILVVALVSLIWI

Secondary structure (DSSP, 8-state):
--EEEETTEEEEE-GGGGGGTTSEEEEEEEE-SSS-EEEEEEEPPPP--TT--PPTT-EEEE-TTSTT-EEEEEE-TTS-EEEEEEEEEEE-TT--EEEEEEEEEEEE--TTSPEEEEEEEEEETTEEEEEETTEEEEE-GGGGGGTTSB--EETTEEE-BPPPP---HHHHHHHS---------------------------

Foldseek 3Di:
DDFDDDPFAGCADDDPCRQLQQWTWDWAFPDDPPDTDIDIDGDGQPPPPPVLPLPAWWKKFWDCPDPQKDKDFDADPVRDGQWIWIKTFIAGPVRHGFWIKTKIWGWDDDPVDTDIWMWIWTGGPQWIFTATPQATRYIDGSCSQLHRHGWDDDDRMTIRHGPPDPDDPVNVVPVVDDPPPPDDDDDDDDDDDDDDDDDDDDD

Radius of gyration: 24.52 Å; chains: 1; bounding box: 74×71×44 Å

Organism: NCBI:txid267567